Protein AF-A0A2V9JH99-F1 (afdb_monomer_lite)

Sequence (297 aa):
KSFIGMLRSLVSMNGIEEFFASCCSYRATLAVFGTAGLAAAGLIAVWLRREASGRGLLGFARRNSFFMVSALTMLAWSVFVFAWEPLGYYWALNHVAVAACLAVLVRERRPGATRFARASATALILVLAGANLLYRHHHDGLDSINDPEPLLDVIHRDLGQNDLFIVLGRDWYNGMDFDLLLECLDTAGESPARAILDDYVLDPEGLASWRQDLGEDVRAALVRGGRVFVASHLFSAASYDDLDQSADPFCEYARDQYAALDGPALRRDVEEIFSTYRLVPSSFRLGREGFLELRAP

Foldseek 3Di:
DLLLLLVVLQDPCVVVLVVCVVPHFLVRVCVVSVVVVVVVVVVVVVVQVVVCVPPHPVNVLVVDVQLVVLVVQLVVQVVVCVVAFSNHNSSNSNLLSVLSNVLVVCCPPPVVPDVVSNCVSVVVSCCRVVSSVVVVVVVCVLLVLQPLVVLVVLCVVPFDPLAAEEDQAQDQDPSHRNVVNQVVQVVVPDHSYDHLVPRACLPPVHVVPSLVVVLVSCVSSVVVVYWYKYWPCLQPLVCQPQVQCPRSSNDRGGNVSCVPDNSVVVSVSSCVSLVQWDWAFDPRDRSRIGITITDHD

Radius of gyration: 25.39 Å; chains: 1; bounding box: 56×32×76 Å

pLDDT: mean 83.92, std 9.77, range [55.5, 97.38]

Secondary structure (DSSP, 8-state):
-HHHHHHHTTS--HHHHHHHHHH--HHHHHHHHHHHHHHHHHHHHHHHHHHHTTS-HHHHHHH-HHHHHHHHHHHHHHHHHHHS-SSSTTHHHHHHHHHHHHHHHHHHH-TTS-HHHHHHHHHHHHHHHHHHHHHHHHHHHHHGGGSHHHHHHHHHHH--TT-EEEES-SSEETTEEHHHHHHHHHHTS---EEEHIIIIIS-TTTTTTHHHHHHHHHHHHHHTT--EEEEGGGG-GGGTTTTT-TT-SS-SS--GGGTT--HHHHHHHHHHHHHTSEEEEEEEEETTEEEEEEE--

Structure (mmCIF, N/CA/C/O backbone):
data_AF-A0A2V9JH99-F1
#
_entry.id   AF-A0A2V9JH99-F1
#
loop_
_atom_site.group_PDB
_atom_site.id
_atom_site.type_symbol
_atom_site.label_atom_id
_atom_site.label_alt_id
_atom_site.label_comp_id
_atom_site.label_asym_id
_atom_site.label_entity_id
_atom_site.label_seq_id
_atom_site.pdbx_PDB_ins_code
_atom_site.Cartn_x
_atom_site.Cartn_y
_atom_site.Cartn_z
_atom_site.occupancy
_atom_site.B_iso_or_equiv
_atom_site.auth_seq_id
_atom_site.auth_comp_id
_atom_site.auth_asym_id
_atom_site.auth_atom_id
_atom_site.pdbx_PDB_model_num
ATOM 1 N N . LYS A 1 1 ? 1.375 -1.469 15.938 1.00 85.81 1 LYS A N 1
ATOM 2 C CA . LYS A 1 1 ? 0.568 -1.702 14.720 1.00 85.81 1 LYS A CA 1
ATOM 3 C C . LYS A 1 1 ? -0.942 -1.643 15.000 1.00 85.81 1 LYS A C 1
ATOM 5 O O . LYS A 1 1 ? -1.551 -0.685 14.566 1.00 85.81 1 LYS A O 1
ATOM 10 N N . SER A 1 2 ? -1.544 -2.494 15.840 1.00 88.62 2 SER A N 1
ATOM 11 C CA . SER A 1 2 ? -3.013 -2.495 16.077 1.00 88.62 2 SER A CA 1
ATOM 12 C C . SER A 1 2 ? -3.662 -1.156 16.453 1.00 88.62 2 SER A C 1
ATOM 14 O O . SER A 1 2 ? -4.735 -0.824 15.965 1.00 88.62 2 SER A O 1
ATOM 16 N N . PHE A 1 3 ? -3.009 -0.355 17.300 1.00 88.81 3 PHE A N 1
ATOM 17 C CA . PHE A 1 3 ? -3.522 0.974 17.649 1.00 88.81 3 PHE A CA 1
ATOM 18 C C . PHE A 1 3 ? -3.526 1.945 16.454 1.00 88.81 3 PHE A C 1
ATOM 20 O O . PHE A 1 3 ? -4.434 2.758 16.339 1.00 88.81 3 PHE A O 1
ATOM 27 N N . ILE A 1 4 ? -2.556 1.822 15.541 1.00 89.50 4 ILE A N 1
ATOM 28 C CA . ILE A 1 4 ? -2.503 2.601 14.296 1.00 89.50 4 ILE A CA 1
ATOM 29 C C . ILE A 1 4 ? -3.689 2.215 13.404 1.00 89.50 4 ILE A C 1
ATOM 31 O O . ILE A 1 4 ? -4.439 3.097 13.008 1.00 89.50 4 ILE A O 1
ATOM 35 N N . GLY A 1 5 ? -3.935 0.917 13.180 1.00 87.25 5 GLY A N 1
ATOM 36 C CA . GLY A 1 5 ? -5.094 0.454 12.399 1.00 87.25 5 GLY A CA 1
ATOM 37 C C . GLY A 1 5 ? -6.432 0.897 13.001 1.00 87.25 5 GLY A C 1
ATOM 38 O O . GLY A 1 5 ? -7.340 1.347 12.300 1.00 87.25 5 GLY A O 1
ATOM 39 N N . MET A 1 6 ? -6.539 0.874 14.333 1.00 85.94 6 MET A N 1
ATOM 40 C CA . MET A 1 6 ? -7.711 1.397 15.032 1.00 85.94 6 MET A CA 1
ATOM 41 C C . MET A 1 6 ? -7.930 2.893 14.755 1.00 85.94 6 MET A C 1
ATOM 43 O O . MET A 1 6 ? -9.071 3.294 14.528 1.00 85.94 6 MET A O 1
ATOM 47 N N . LEU A 1 7 ? -6.869 3.706 14.733 1.00 85.12 7 LEU A N 1
ATOM 48 C CA . LEU A 1 7 ? -6.953 5.130 14.396 1.00 85.12 7 LEU A CA 1
ATOM 49 C C . LEU A 1 7 ? -7.262 5.368 12.913 1.00 85.12 7 LEU A C 1
ATOM 51 O O . LEU A 1 7 ? -8.154 6.161 12.624 1.00 85.12 7 LEU A O 1
ATOM 55 N N . ARG A 1 8 ? -6.613 4.635 11.998 1.00 81.31 8 ARG A N 1
ATOM 56 C CA . ARG A 1 8 ? -6.884 4.674 10.547 1.00 81.31 8 ARG A CA 1
ATOM 57 C C . ARG A 1 8 ? -8.359 4.462 10.224 1.00 81.31 8 ARG A C 1
ATOM 59 O O . ARG A 1 8 ? -8.925 5.137 9.378 1.00 81.31 8 ARG A O 1
ATOM 66 N N . SER A 1 9 ? -9.011 3.552 10.945 1.00 78.12 9 SER A N 1
ATOM 67 C CA . SER A 1 9 ? -10.445 3.290 10.762 1.00 78.12 9 SER A CA 1
ATOM 68 C C . SER A 1 9 ? -11.385 4.374 11.325 1.00 78.12 9 SER A C 1
ATOM 70 O O . SER A 1 9 ? -12.597 4.266 11.142 1.00 78.12 9 SER A O 1
ATOM 72 N N . LEU A 1 10 ? -10.865 5.386 12.031 1.00 74.94 10 LEU A N 1
ATOM 73 C CA . LEU A 1 10 ? -11.643 6.490 12.615 1.00 74.94 10 LEU A CA 1
ATOM 74 C C . LEU A 1 10 ? -11.379 7.836 11.947 1.00 74.94 10 LEU A C 1
ATOM 76 O O . LEU A 1 10 ? -12.291 8.657 11.855 1.00 74.94 10 LEU A O 1
ATOM 80 N N . VAL A 1 11 ? -10.132 8.096 11.566 1.00 76.12 11 VAL A N 1
ATOM 81 C CA . VAL A 1 11 ? -9.679 9.394 11.069 1.00 76.12 11 VAL A CA 1
ATOM 82 C C . VAL A 1 11 ? -8.701 9.208 9.922 1.00 76.12 11 VAL A C 1
ATOM 84 O O . VAL A 1 11 ? -7.967 8.224 9.879 1.00 76.12 11 VAL A O 1
ATOM 87 N N . SER A 1 12 ? -8.654 10.199 9.030 1.00 73.44 12 SER A N 1
ATOM 88 C CA . SER A 1 12 ? -7.611 10.267 8.011 1.00 73.44 12 SER A CA 1
ATOM 89 C C . SER A 1 12 ? -6.243 10.362 8.668 1.00 73.44 12 SER A C 1
ATOM 91 O O . SER A 1 12 ? -5.977 11.313 9.409 1.00 73.44 12 SER A O 1
ATOM 93 N N . MET A 1 13 ? -5.393 9.375 8.402 1.00 76.81 13 MET A N 1
ATOM 94 C CA . MET A 1 13 ? -4.054 9.303 8.977 1.00 76.81 13 MET A CA 1
ATOM 95 C C . MET A 1 13 ? -2.972 9.820 8.025 1.00 76.81 13 MET A C 1
ATOM 97 O O . MET A 1 13 ? -1.881 10.088 8.501 1.00 76.81 13 MET A O 1
ATOM 101 N N . ASN A 1 14 ? -3.262 10.072 6.744 1.00 73.75 14 ASN A N 1
ATOM 102 C CA . ASN A 1 14 ? -2.254 10.373 5.711 1.00 73.75 14 ASN A CA 1
ATOM 103 C C . ASN A 1 14 ? -1.260 11.472 6.128 1.00 73.75 14 ASN A C 1
ATOM 105 O O . ASN A 1 14 ? -0.059 11.241 6.146 1.00 73.75 14 ASN A O 1
ATOM 109 N N . GLY A 1 15 ? -1.746 12.634 6.581 1.00 78.19 15 GLY A N 1
ATOM 110 C CA . GLY A 1 15 ? -0.858 13.721 7.020 1.00 78.19 15 GLY A CA 1
ATOM 111 C C . GLY A 1 15 ? -0.091 13.423 8.317 1.00 78.19 15 GLY A C 1
ATOM 112 O O . GLY A 1 15 ? 0.989 13.964 8.540 1.00 78.19 15 GLY A O 1
ATOM 113 N N . ILE A 1 16 ? -0.628 12.556 9.182 1.00 83.50 16 ILE A N 1
ATOM 114 C CA . ILE A 1 16 ? 0.073 12.087 10.385 1.00 83.50 16 ILE A CA 1
ATOM 115 C C . ILE A 1 16 ? 1.162 11.093 9.974 1.00 83.50 16 ILE A C 1
ATOM 117 O O . ILE A 1 16 ? 2.284 11.187 10.456 1.00 83.50 16 ILE A O 1
ATOM 121 N N . GLU A 1 17 ? 0.856 10.167 9.072 1.00 86.19 17 GLU A N 1
ATOM 122 C CA . GLU A 1 17 ? 1.792 9.159 8.577 1.00 86.19 17 GLU A CA 1
ATOM 123 C C . GLU A 1 17 ? 2.952 9.806 7.826 1.00 86.19 17 GLU A C 1
ATOM 125 O O . GLU A 1 17 ? 4.097 9.543 8.177 1.00 86.19 17 GLU A O 1
ATOM 130 N N . GLU A 1 18 ? 2.682 10.751 6.922 1.00 82.00 18 GLU A N 1
ATOM 131 C CA . GLU A 1 18 ? 3.708 11.556 6.244 1.00 82.00 18 GLU A CA 1
ATOM 132 C C . GLU A 1 18 ? 4.591 12.327 7.242 1.00 82.00 18 GLU A C 1
ATOM 134 O O . GLU A 1 18 ? 5.821 12.358 7.126 1.00 82.00 18 GLU A O 1
ATOM 139 N N . PHE A 1 19 ? 3.989 12.928 8.274 1.00 86.69 19 PHE A N 1
ATOM 140 C CA . PHE A 1 19 ? 4.744 13.620 9.319 1.00 86.69 19 PHE A CA 1
ATOM 141 C C . PHE A 1 19 ? 5.656 12.660 10.100 1.00 86.69 19 PHE A C 1
ATOM 143 O O . PHE A 1 19 ? 6.829 12.957 10.328 1.00 86.69 19 PHE A O 1
ATOM 150 N N . PHE A 1 20 ? 5.151 11.493 10.501 1.00 88.19 20 PHE A N 1
ATOM 151 C CA . PHE A 1 20 ? 5.953 10.512 11.232 1.00 88.19 20 PHE A CA 1
ATOM 152 C C . PHE A 1 20 ? 7.017 9.860 10.344 1.00 88.19 20 PHE A C 1
ATOM 154 O O . PHE A 1 20 ? 8.129 9.665 10.821 1.00 88.19 20 PHE A O 1
ATOM 161 N N . ALA A 1 21 ? 6.721 9.589 9.073 1.00 81.38 21 ALA A N 1
ATOM 162 C CA . ALA A 1 21 ? 7.680 9.065 8.106 1.00 81.38 21 ALA A CA 1
ATOM 163 C C . ALA A 1 21 ? 8.823 10.058 7.839 1.00 81.38 21 ALA A C 1
ATOM 165 O O . ALA A 1 21 ? 9.979 9.660 7.742 1.00 81.38 21 ALA A O 1
ATOM 166 N N . SER A 1 22 ? 8.525 11.361 7.789 1.00 83.06 22 SER A N 1
ATOM 167 C CA . SER A 1 22 ? 9.545 12.395 7.559 1.00 83.06 22 SER A CA 1
ATOM 168 C C . SER A 1 22 ? 10.381 12.744 8.796 1.00 83.06 22 SER A C 1
ATOM 170 O O . SER A 1 22 ? 11.523 13.179 8.657 1.00 83.06 22 SER A O 1
ATOM 172 N N . CYS A 1 23 ? 9.830 12.592 10.006 1.00 86.88 23 CYS A N 1
ATOM 173 C CA . CYS A 1 23 ? 10.455 13.115 11.228 1.00 86.88 23 CYS A CA 1
ATOM 174 C C . CYS A 1 23 ? 10.916 12.043 12.227 1.00 86.88 23 CYS A C 1
ATOM 176 O O . CYS A 1 23 ? 11.702 12.351 13.126 1.00 86.88 23 CYS A O 1
ATOM 178 N N . CYS A 1 24 ? 10.409 10.812 12.138 1.00 87.31 24 CYS A N 1
ATOM 179 C CA . CYS A 1 24 ? 10.619 9.771 13.143 1.00 87.31 24 CYS A CA 1
ATOM 180 C C . CYS A 1 24 ? 11.151 8.478 12.519 1.00 87.31 24 CYS A C 1
ATOM 182 O O . CYS A 1 24 ? 10.761 8.077 11.432 1.00 87.31 24 CYS A O 1
ATOM 184 N N . SER A 1 25 ? 12.008 7.766 13.255 1.00 88.56 25 SER A N 1
ATOM 185 C CA . SER A 1 25 ? 12.387 6.403 12.873 1.00 88.56 25 SER A CA 1
ATOM 186 C C . SER A 1 25 ? 11.250 5.414 13.143 1.00 88.56 25 SER A C 1
ATOM 188 O O . SER A 1 25 ? 10.445 5.625 14.054 1.00 88.56 25 SER A O 1
ATOM 190 N N . TYR A 1 26 ? 11.254 4.276 12.443 1.00 87.12 26 TYR A N 1
ATOM 191 C CA . TYR A 1 26 ? 10.353 3.136 12.670 1.00 87.12 26 TYR A CA 1
ATOM 192 C C . TYR A 1 26 ? 10.093 2.845 14.158 1.00 87.12 26 TYR A C 1
ATOM 194 O O . TYR A 1 26 ? 8.953 2.811 14.631 1.00 87.12 26 TYR A O 1
ATOM 202 N N . ARG A 1 27 ? 11.177 2.690 14.933 1.00 90.31 27 ARG A N 1
ATOM 203 C CA . ARG A 1 27 ? 11.111 2.367 16.366 1.00 90.31 27 ARG A CA 1
ATOM 204 C C . ARG A 1 27 ? 10.480 3.493 17.180 1.00 90.31 27 ARG A C 1
ATOM 206 O O . ARG A 1 27 ? 9.733 3.208 18.114 1.00 90.31 27 ARG A O 1
ATOM 213 N N . ALA A 1 28 ? 10.770 4.750 16.841 1.00 91.88 28 ALA A N 1
ATOM 214 C CA . ALA A 1 28 ? 10.186 5.905 17.515 1.00 91.88 28 ALA A CA 1
ATOM 215 C C . ALA A 1 28 ? 8.679 5.994 17.240 1.00 91.88 28 ALA A C 1
ATOM 217 O O . ALA A 1 28 ? 7.897 6.125 18.181 1.00 91.88 28 ALA A O 1
ATOM 218 N N . THR A 1 29 ? 8.261 5.820 15.984 1.00 91.38 29 THR A N 1
ATOM 219 C CA . THR A 1 29 ? 6.847 5.792 15.589 1.00 91.38 29 THR A CA 1
ATOM 220 C C . THR A 1 29 ? 6.096 4.687 16.329 1.00 91.38 29 THR A C 1
ATOM 222 O O . THR A 1 29 ? 5.087 4.948 16.990 1.00 91.38 29 THR A O 1
ATOM 225 N N . LEU A 1 30 ? 6.624 3.458 16.330 1.00 91.00 30 LEU A N 1
ATOM 226 C CA . LEU A 1 30 ? 6.015 2.356 17.077 1.00 91.00 30 LEU A CA 1
ATOM 227 C C . LEU A 1 30 ? 5.974 2.604 18.587 1.00 91.00 30 LEU A C 1
ATOM 229 O O . LEU A 1 30 ? 4.989 2.229 19.224 1.00 91.00 30 LEU A O 1
ATOM 233 N N . ALA A 1 31 ? 6.991 3.240 19.171 1.00 92.88 31 ALA A N 1
ATOM 234 C CA . ALA A 1 31 ? 6.984 3.589 20.587 1.00 92.88 31 ALA A CA 1
ATOM 235 C C . ALA A 1 31 ? 5.901 4.630 20.909 1.00 92.88 31 ALA A C 1
ATOM 237 O O . ALA A 1 31 ? 5.178 4.467 21.891 1.00 92.88 31 ALA A O 1
ATOM 238 N N . VAL A 1 32 ? 5.728 5.661 20.078 1.00 93.62 32 VAL A N 1
ATOM 239 C CA . VAL A 1 32 ? 4.698 6.694 20.277 1.00 93.62 32 VAL A CA 1
ATOM 240 C C . VAL A 1 32 ? 3.297 6.093 20.189 1.00 93.62 32 VAL A C 1
ATOM 242 O O . VAL A 1 32 ? 2.515 6.199 21.135 1.00 93.62 32 VAL A O 1
ATOM 245 N N . PHE A 1 33 ? 2.982 5.387 19.102 1.00 92.19 33 PHE A N 1
ATOM 246 C CA . PHE A 1 33 ? 1.661 4.772 18.954 1.00 92.19 33 PHE A CA 1
ATOM 247 C C . PHE A 1 33 ? 1.442 3.621 19.945 1.00 92.19 33 PHE A C 1
ATOM 249 O O . PHE A 1 33 ? 0.337 3.437 20.452 1.00 92.19 33 PHE A O 1
ATOM 256 N N . GLY A 1 34 ? 2.488 2.861 20.270 1.00 91.25 34 GLY A N 1
ATOM 257 C CA . GLY A 1 34 ? 2.438 1.793 21.266 1.00 91.25 34 GLY A CA 1
ATOM 258 C C . GLY A 1 34 ? 2.165 2.319 22.675 1.00 91.25 34 GLY A C 1
ATOM 259 O O . GLY A 1 34 ? 1.285 1.802 23.360 1.00 91.25 34 GLY A O 1
ATOM 260 N N . THR A 1 35 ? 2.859 3.377 23.100 1.00 93.12 35 THR A N 1
ATOM 261 C CA . THR A 1 35 ? 2.638 4.006 24.413 1.00 93.12 35 THR A CA 1
ATOM 262 C C . THR A 1 35 ? 1.267 4.668 24.500 1.00 93.12 35 THR A C 1
ATOM 264 O O . THR A 1 35 ? 0.582 4.485 25.507 1.00 93.12 35 THR A O 1
ATOM 267 N N . ALA A 1 36 ? 0.816 5.349 23.442 1.00 90.38 36 ALA A N 1
ATOM 268 C CA . ALA A 1 36 ? -0.539 5.889 23.362 1.00 90.38 36 ALA A CA 1
ATOM 269 C C . ALA A 1 36 ? -1.603 4.782 23.482 1.00 90.38 36 ALA A C 1
ATOM 271 O O . ALA A 1 36 ? -2.537 4.902 24.279 1.00 90.38 36 ALA A O 1
ATOM 272 N N . GLY A 1 37 ? -1.421 3.666 22.768 1.00 89.31 37 GLY A N 1
ATOM 273 C CA . GLY A 1 37 ? -2.308 2.506 22.850 1.00 89.31 37 GLY A CA 1
ATOM 274 C C . GLY A 1 37 ? -2.333 1.864 24.240 1.00 89.31 37 GLY A C 1
ATOM 275 O O . GLY A 1 37 ? -3.406 1.577 24.771 1.00 89.31 37 GLY A O 1
ATOM 276 N N . LEU A 1 38 ? -1.170 1.690 24.876 1.00 92.06 38 LEU A N 1
ATOM 277 C CA . LEU A 1 38 ? -1.071 1.159 26.240 1.00 92.06 38 LEU A CA 1
ATOM 278 C C . LEU A 1 38 ? -1.702 2.096 27.274 1.00 92.06 38 LEU A C 1
ATOM 280 O O . LEU A 1 38 ? -2.393 1.627 28.179 1.00 92.06 38 LEU A O 1
ATOM 284 N N . ALA A 1 39 ? -1.515 3.410 27.136 1.00 91.00 39 ALA A N 1
ATOM 285 C CA . ALA A 1 39 ? -2.151 4.398 27.999 1.00 91.00 39 ALA A CA 1
ATOM 286 C C . ALA A 1 39 ? -3.681 4.345 27.866 1.00 91.00 39 ALA A C 1
ATOM 288 O O . ALA A 1 39 ? -4.383 4.301 28.877 1.00 91.00 39 ALA A O 1
ATOM 289 N N . ALA A 1 40 ? -4.201 4.263 26.637 1.00 84.38 40 ALA A N 1
ATOM 290 C CA . ALA A 1 40 ? -5.630 4.100 26.382 1.00 84.38 40 ALA A CA 1
ATOM 291 C C . ALA A 1 40 ? -6.177 2.800 26.996 1.00 84.38 40 ALA A C 1
ATOM 293 O O . ALA A 1 40 ? -7.171 2.832 27.726 1.00 84.38 40 ALA A O 1
ATOM 294 N N . ALA A 1 41 ? -5.498 1.667 26.787 1.00 85.75 41 ALA A N 1
ATOM 295 C CA . ALA A 1 41 ? -5.874 0.386 27.382 1.00 85.75 41 ALA A CA 1
ATOM 296 C C . ALA A 1 41 ? -5.851 0.434 28.921 1.00 85.75 41 ALA A C 1
ATOM 298 O O . ALA A 1 41 ? -6.775 -0.055 29.573 1.00 85.75 41 ALA A O 1
ATOM 299 N N . GLY A 1 42 ? -4.838 1.077 29.508 1.00 85.75 42 GLY A N 1
ATOM 300 C CA . GLY A 1 42 ? -4.727 1.287 30.950 1.00 85.75 42 GLY A CA 1
ATOM 301 C C . GLY A 1 42 ? -5.878 2.123 31.511 1.00 85.75 42 GLY A C 1
ATOM 302 O O . GLY A 1 42 ? -6.491 1.736 32.507 1.00 85.75 42 GLY A O 1
ATOM 303 N N . LEU A 1 43 ? -6.235 3.226 30.848 1.00 83.69 43 LEU A N 1
ATOM 304 C CA . LEU A 1 43 ? -7.378 4.063 31.225 1.00 83.69 43 LEU A CA 1
ATOM 305 C C . LEU A 1 43 ? -8.699 3.286 31.151 1.00 83.69 43 LEU A C 1
ATOM 307 O O . LEU A 1 43 ? -9.503 3.361 32.084 1.00 83.69 43 LEU A O 1
ATOM 311 N N . ILE A 1 44 ? -8.898 2.491 30.096 1.00 81.44 44 ILE A N 1
ATOM 312 C CA . ILE A 1 44 ? -10.068 1.616 29.947 1.00 81.44 44 ILE A CA 1
ATOM 313 C C . ILE A 1 44 ? -10.100 0.574 31.069 1.00 81.44 44 ILE A C 1
ATOM 315 O O . ILE A 1 44 ? -11.141 0.392 31.694 1.00 81.44 44 ILE A O 1
ATOM 319 N N . ALA A 1 45 ? -8.979 -0.075 31.386 1.00 82.31 45 ALA A N 1
ATOM 320 C CA . ALA A 1 45 ? -8.907 -1.070 32.454 1.00 82.31 45 ALA A CA 1
ATOM 321 C C . ALA A 1 45 ? -9.198 -0.463 33.837 1.00 82.31 45 ALA A C 1
ATOM 323 O O . ALA A 1 45 ? -9.939 -1.049 34.629 1.00 82.31 45 ALA A O 1
ATOM 324 N N . VAL A 1 46 ? -8.669 0.731 34.129 1.00 82.75 46 VAL A N 1
ATOM 325 C CA . VAL A 1 46 ? -8.961 1.470 35.368 1.00 82.75 46 VAL A CA 1
ATOM 326 C C . VAL A 1 46 ? -10.440 1.839 35.443 1.00 82.75 46 VAL A C 1
ATOM 328 O O . VAL A 1 46 ? -11.065 1.657 36.493 1.00 82.75 46 VAL A O 1
ATOM 331 N N . TRP A 1 47 ? -11.012 2.318 34.338 1.00 78.25 47 TRP A N 1
ATOM 332 C CA . TRP A 1 47 ? -12.435 2.618 34.248 1.00 78.25 47 TRP A CA 1
ATOM 333 C C . TRP A 1 47 ? -13.278 1.357 34.474 1.00 78.25 47 TRP A C 1
ATOM 335 O O . TRP A 1 47 ? -14.077 1.324 35.406 1.00 78.25 47 TRP A O 1
ATOM 345 N N . LEU A 1 48 ? -13.021 0.270 33.741 1.00 73.44 48 LEU A N 1
ATOM 346 C CA . LEU A 1 48 ? -13.713 -1.014 33.899 1.00 73.44 48 LEU A CA 1
ATOM 347 C C . LEU A 1 48 ? -13.581 -1.580 35.318 1.00 73.44 48 LEU A C 1
ATOM 349 O O . LEU A 1 48 ? -14.553 -2.113 35.848 1.00 73.44 48 LEU A O 1
ATOM 353 N N . ARG A 1 49 ? -12.420 -1.441 35.970 1.00 75.31 49 ARG A N 1
ATOM 354 C CA . ARG A 1 49 ? -12.203 -1.890 37.355 1.00 75.31 49 ARG A CA 1
ATOM 355 C C . ARG A 1 49 ? -13.031 -1.084 38.354 1.00 75.31 49 ARG A C 1
ATOM 357 O O . ARG A 1 49 ? -13.647 -1.677 39.239 1.00 75.31 49 ARG A O 1
ATOM 364 N N . ARG A 1 50 ? -13.069 0.245 38.209 1.00 72.31 50 ARG A N 1
ATOM 365 C CA . ARG A 1 50 ? -13.952 1.121 39.003 1.00 72.31 50 ARG A CA 1
ATOM 366 C C . ARG A 1 50 ? -15.422 0.788 38.777 1.00 72.31 50 ARG A C 1
ATOM 368 O O . ARG A 1 50 ? -16.218 0.815 39.705 1.00 72.31 50 ARG A O 1
ATOM 375 N N . GLU A 1 51 ? -15.771 0.439 37.551 1.00 65.50 51 GLU A N 1
ATOM 376 C CA . GLU A 1 51 ? -17.128 0.070 37.175 1.00 65.50 51 GLU A CA 1
ATOM 377 C C . GLU A 1 51 ? -17.510 -1.357 37.614 1.00 65.50 51 GLU A C 1
ATOM 379 O O . GLU A 1 51 ? -18.690 -1.653 37.815 1.00 65.50 51 GLU A O 1
ATOM 384 N N . ALA A 1 52 ? -16.543 -2.259 37.790 1.00 62.03 52 ALA A N 1
ATOM 385 C CA . ALA A 1 52 ? -16.765 -3.628 38.250 1.00 62.03 52 ALA A CA 1
ATOM 386 C C . ALA A 1 52 ? -16.968 -3.730 39.772 1.00 62.03 52 ALA A C 1
ATOM 388 O O . ALA A 1 52 ? -17.627 -4.666 40.223 1.00 62.03 52 ALA A O 1
ATOM 389 N N . SER A 1 53 ? -16.459 -2.777 40.561 1.00 61.19 53 SER A N 1
ATOM 390 C CA . SER A 1 53 ? -16.571 -2.795 42.027 1.00 61.19 53 SER A CA 1
ATOM 391 C C . SER A 1 53 ? -17.953 -2.393 42.563 1.00 61.19 53 SER A C 1
ATOM 393 O O . SER A 1 53 ? -18.265 -2.704 43.708 1.00 61.19 53 SER A O 1
ATOM 395 N N . GLY A 1 54 ? -18.801 -1.739 41.757 1.00 57.38 54 GLY A N 1
ATOM 396 C CA . GLY A 1 54 ? -20.132 -1.283 42.187 1.00 57.38 54 GLY A CA 1
ATOM 397 C C . GLY A 1 54 ? -21.241 -2.338 42.067 1.00 57.38 54 GLY A C 1
ATOM 398 O O . GLY A 1 54 ? -22.034 -2.505 42.987 1.00 57.38 54 GLY A O 1
ATOM 399 N N . ARG A 1 55 ? -21.301 -3.050 40.930 1.00 61.34 55 ARG A N 1
ATOM 400 C CA . ARG A 1 55 ? -22.164 -4.211 40.607 1.00 61.34 55 ARG A CA 1
ATOM 401 C C . ARG A 1 55 ? -21.522 -4.886 39.389 1.00 61.34 55 ARG A C 1
ATOM 403 O O . ARG A 1 55 ? -21.539 -4.299 38.309 1.00 61.34 55 ARG A O 1
ATOM 410 N N . GLY A 1 56 ? -20.892 -6.047 39.573 1.00 72.12 56 GLY A N 1
ATOM 411 C CA . GLY A 1 56 ? -19.943 -6.629 38.613 1.00 72.12 56 GLY A CA 1
ATOM 412 C C . GLY A 1 56 ? -20.401 -6.630 37.148 1.00 72.12 56 GLY A C 1
ATOM 413 O O . GLY A 1 56 ? -21.498 -7.086 36.827 1.00 72.12 56 GLY A O 1
ATOM 414 N N . LEU A 1 57 ? -19.517 -6.174 36.255 1.00 75.81 57 LEU A N 1
ATOM 415 C CA . LEU A 1 57 ? -19.698 -6.126 34.795 1.00 75.81 57 LEU A CA 1
ATOM 416 C C . LEU A 1 57 ? -20.112 -7.483 34.202 1.00 75.81 57 LEU A C 1
ATOM 418 O O . LEU A 1 57 ? -20.964 -7.547 33.323 1.00 75.81 57 LEU A O 1
ATOM 422 N N . LEU A 1 58 ? -19.582 -8.577 34.753 1.00 75.56 58 LEU A N 1
ATOM 423 C CA . LEU A 1 58 ? -19.959 -9.942 34.381 1.00 75.56 58 LEU A CA 1
ATOM 424 C C . LEU A 1 58 ? -21.418 -10.265 34.750 1.00 75.56 58 LEU A C 1
ATOM 426 O O . LEU A 1 58 ? -22.139 -10.909 33.993 1.00 75.56 58 LEU A O 1
ATOM 430 N N . GLY A 1 59 ? -21.870 -9.792 35.914 1.00 77.81 59 GLY A N 1
ATOM 431 C CA . GLY A 1 59 ? -23.261 -9.921 36.343 1.00 77.81 59 GLY A CA 1
ATOM 432 C C . GLY A 1 59 ? -24.209 -9.089 35.479 1.00 77.81 59 GLY A C 1
ATOM 433 O O . GLY A 1 59 ? -25.330 -9.520 35.226 1.00 77.81 59 GLY A O 1
ATOM 434 N N . PHE A 1 60 ? -23.750 -7.934 34.990 1.00 79.44 60 PHE A N 1
ATOM 435 C CA . PHE A 1 60 ? -24.484 -7.118 34.024 1.00 79.44 60 PHE A CA 1
ATOM 436 C C . PHE A 1 60 ? -24.578 -7.797 32.653 1.00 79.44 60 PHE A C 1
ATOM 438 O O . PHE A 1 60 ? -25.677 -7.931 32.121 1.00 79.44 60 PHE A O 1
ATOM 445 N N . ALA A 1 61 ? -23.460 -8.306 32.129 1.00 82.12 61 ALA A N 1
ATOM 446 C CA . ALA A 1 61 ? -23.430 -9.036 30.864 1.00 82.12 61 ALA A CA 1
ATOM 447 C C . ALA A 1 61 ? -24.388 -10.236 30.876 1.00 82.12 61 ALA A C 1
ATOM 449 O O . ALA A 1 61 ? -25.190 -10.396 29.963 1.00 82.12 61 ALA A O 1
ATOM 450 N N . ARG A 1 62 ? -24.414 -11.008 31.970 1.00 81.44 62 ARG A N 1
ATOM 451 C CA . ARG A 1 62 ? -25.351 -12.134 32.134 1.00 81.44 62 ARG A CA 1
ATOM 452 C C . ARG A 1 62 ? -26.831 -11.737 32.101 1.00 81.44 62 ARG A C 1
ATOM 454 O O . ARG A 1 62 ? -27.666 -12.585 31.815 1.00 81.44 62 ARG A O 1
ATOM 461 N N . ARG A 1 63 ? -27.169 -10.488 32.433 1.00 83.81 63 ARG A N 1
ATOM 462 C CA . ARG A 1 63 ? -28.556 -9.986 32.461 1.00 83.81 63 ARG A CA 1
ATOM 463 C C . ARG A 1 63 ? -28.950 -9.251 31.184 1.00 83.81 63 ARG A C 1
ATOM 465 O O . ARG A 1 63 ? -30.137 -9.090 30.928 1.00 83.81 63 ARG A O 1
ATOM 472 N N . ASN A 1 64 ? -27.975 -8.785 30.409 1.00 85.56 64 ASN A N 1
ATOM 473 C CA . ASN A 1 64 ? -28.201 -8.012 29.200 1.00 85.56 64 ASN A CA 1
ATOM 474 C C . ASN A 1 64 ? -27.589 -8.737 27.998 1.00 85.56 64 ASN A C 1
AT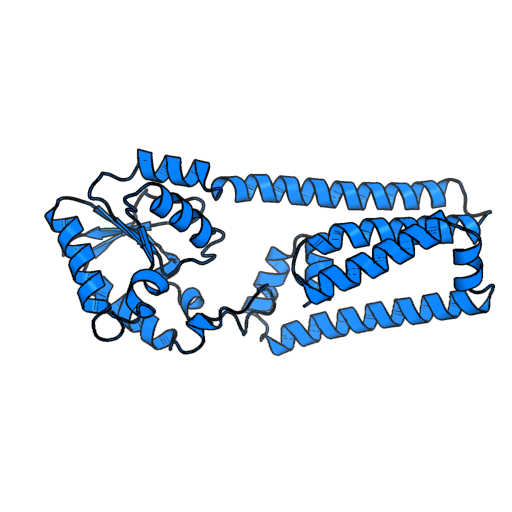OM 476 O O . ASN A 1 64 ? -26.418 -8.548 27.666 1.00 85.56 64 ASN A O 1
ATOM 480 N N . SER A 1 65 ? -28.410 -9.553 27.332 1.00 87.00 65 SER A N 1
ATOM 481 C CA . SER A 1 65 ? -27.991 -10.352 26.177 1.00 87.00 65 SER A CA 1
ATOM 482 C C . SER A 1 65 ? -27.414 -9.496 25.050 1.00 87.00 65 SER A C 1
ATOM 484 O O . SER A 1 65 ? -26.448 -9.906 24.423 1.00 87.00 65 SER A O 1
ATOM 486 N N . PHE A 1 66 ? -27.940 -8.288 24.823 1.00 85.62 66 PHE A N 1
ATOM 487 C CA . PHE A 1 66 ? -27.429 -7.389 23.785 1.00 85.62 66 PHE A CA 1
ATOM 488 C C . PHE A 1 66 ? -26.020 -6.870 24.110 1.00 85.62 66 PHE A C 1
ATOM 490 O O . PHE A 1 66 ? -25.150 -6.868 23.240 1.00 85.62 66 PHE A O 1
ATOM 497 N N . PHE A 1 67 ? -25.761 -6.494 25.369 1.00 87.19 67 PHE A N 1
ATOM 498 C CA . PHE A 1 67 ? -24.412 -6.149 25.825 1.00 87.19 67 PHE A CA 1
ATOM 499 C C . PHE A 1 67 ? -23.461 -7.339 25.693 1.00 87.19 67 PHE A C 1
ATOM 501 O O . PHE A 1 67 ? -22.352 -7.183 25.196 1.00 87.19 67 PHE A O 1
ATOM 508 N N . MET A 1 68 ? -23.894 -8.530 26.118 1.00 88.31 68 MET A N 1
ATOM 509 C CA . MET A 1 68 ? -23.061 -9.730 26.069 1.00 88.31 68 MET A CA 1
ATOM 510 C C . MET A 1 68 ? -22.712 -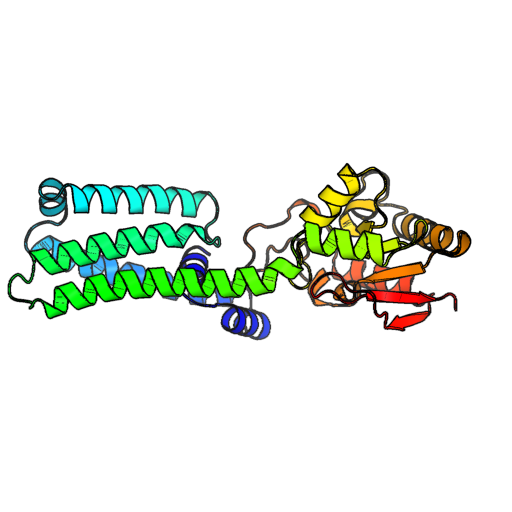10.127 24.636 1.00 88.31 68 MET A C 1
ATOM 512 O O . MET A 1 68 ? -21.546 -10.375 24.356 1.00 88.31 68 MET A O 1
ATOM 516 N N . VAL A 1 69 ? -23.690 -10.123 23.726 1.00 89.00 69 VAL A N 1
ATOM 517 C CA . VAL A 1 69 ? -23.455 -10.373 22.298 1.00 89.00 69 VAL A CA 1
ATOM 518 C C . VAL A 1 69 ? -22.505 -9.323 21.730 1.00 89.00 69 VAL A C 1
ATOM 520 O O . VAL A 1 69 ? -21.503 -9.697 21.141 1.00 89.00 69 VAL A O 1
ATOM 523 N N . SER A 1 70 ? -22.734 -8.031 21.986 1.00 89.00 70 SER A N 1
ATOM 524 C CA . SER A 1 70 ? -21.854 -6.960 21.486 1.00 89.00 70 SER A CA 1
ATOM 525 C C . SER A 1 70 ? -20.416 -7.098 21.998 1.00 89.00 70 SER A C 1
ATOM 527 O O . SER A 1 70 ? -19.472 -6.945 21.229 1.00 89.00 70 SER A O 1
ATOM 529 N N . ALA A 1 71 ? -20.235 -7.431 23.278 1.00 88.88 71 ALA A N 1
ATOM 530 C CA . ALA A 1 71 ? -18.919 -7.631 23.878 1.00 88.88 71 ALA A CA 1
ATOM 531 C C . ALA A 1 71 ? -18.210 -8.883 23.333 1.00 88.88 71 ALA A C 1
ATOM 533 O O . ALA A 1 71 ? -17.003 -8.847 23.105 1.00 88.88 71 ALA A O 1
ATOM 534 N N . LEU A 1 72 ? -18.945 -9.976 23.104 1.00 90.62 72 LEU A N 1
ATOM 535 C CA . LEU A 1 72 ? -18.403 -11.192 22.494 1.00 90.62 72 LEU A CA 1
ATOM 536 C C . LEU A 1 72 ? -18.047 -10.972 21.023 1.00 90.62 72 LEU A C 1
ATOM 538 O O . LEU A 1 72 ? -16.976 -11.397 20.608 1.00 90.62 72 LEU A O 1
ATOM 542 N N . THR A 1 73 ? -18.885 -10.262 20.264 1.00 89.38 73 THR A N 1
ATOM 543 C CA . THR A 1 73 ? -18.586 -9.862 18.883 1.00 89.38 73 THR A CA 1
ATOM 544 C C . THR A 1 73 ? -17.340 -8.989 18.837 1.00 89.38 73 THR A C 1
ATOM 546 O O . THR A 1 73 ? -16.438 -9.274 18.060 1.00 89.38 73 THR A O 1
ATOM 549 N N . MET A 1 74 ? -17.241 -7.981 19.711 1.00 90.81 74 MET A N 1
ATOM 550 C CA . MET A 1 74 ? -16.049 -7.138 19.832 1.00 90.81 74 MET A CA 1
ATOM 551 C C . MET A 1 74 ? -14.799 -7.969 20.139 1.00 90.81 74 MET A C 1
ATOM 553 O O . MET A 1 74 ? -13.748 -7.740 19.552 1.00 90.81 74 MET A O 1
ATOM 557 N N . LEU A 1 75 ? -14.888 -8.943 21.049 1.00 91.06 75 LEU A N 1
ATOM 558 C CA . LEU A 1 75 ? -13.750 -9.786 21.415 1.00 91.06 75 LEU A CA 1
ATOM 559 C C . LEU A 1 75 ? -13.345 -10.727 20.276 1.00 91.06 75 LEU A C 1
ATOM 561 O O . LEU A 1 75 ? -12.169 -10.773 19.926 1.00 91.06 75 LEU A O 1
ATOM 565 N N . ALA A 1 76 ? -14.304 -11.433 19.677 1.00 91.12 76 ALA A N 1
ATOM 566 C CA . ALA A 1 76 ? -14.061 -12.332 18.553 1.00 91.12 76 ALA A CA 1
ATOM 567 C C . ALA A 1 76 ? -13.466 -11.577 17.359 1.00 91.12 76 ALA A C 1
ATOM 569 O O . ALA A 1 76 ? -12.464 -12.006 16.790 1.00 91.12 76 ALA A O 1
ATOM 570 N N . TRP A 1 77 ? -14.033 -10.413 17.035 1.00 92.56 77 TRP A N 1
ATOM 571 C CA . TRP A 1 77 ? -13.545 -9.580 15.947 1.00 92.56 77 TRP A CA 1
ATOM 572 C C . TRP A 1 77 ? -12.171 -8.984 16.255 1.00 92.56 77 TRP A C 1
ATOM 574 O O . TRP A 1 77 ? -11.292 -9.011 15.408 1.00 92.56 77 TRP A O 1
ATOM 584 N N . SER A 1 78 ? -11.923 -8.528 17.486 1.00 91.00 78 SER A N 1
ATOM 585 C CA . SER A 1 78 ? -10.582 -8.086 17.891 1.00 91.00 78 SER A CA 1
ATOM 586 C C . SER A 1 78 ? -9.540 -9.188 17.713 1.00 91.00 78 SER A C 1
ATOM 588 O O . SER A 1 78 ? -8.481 -8.908 17.167 1.00 91.00 78 SER A O 1
ATOM 590 N N . VAL A 1 79 ? -9.825 -10.428 18.132 1.00 91.38 79 VAL A N 1
ATOM 591 C CA . VAL A 1 79 ? -8.904 -11.565 17.942 1.00 91.38 79 VAL A CA 1
ATOM 592 C C . VAL A 1 79 ? -8.615 -11.793 16.460 1.00 91.38 79 VAL A C 1
ATOM 594 O O . VAL A 1 79 ? -7.451 -11.945 16.100 1.00 91.38 79 VAL A O 1
ATOM 597 N N . PHE A 1 80 ? -9.644 -11.753 15.610 1.00 89.25 80 PHE A N 1
ATOM 598 C CA . PHE A 1 80 ? -9.480 -11.839 14.159 1.00 89.25 80 PHE A CA 1
ATOM 599 C C . PHE A 1 80 ? -8.561 -10.730 13.625 1.00 89.25 80 PHE A C 1
ATOM 601 O O . PHE A 1 80 ? -7.561 -11.026 12.984 1.00 89.25 80 PHE A O 1
ATOM 608 N N . VAL A 1 81 ? -8.831 -9.465 13.959 1.00 89.81 81 VAL A N 1
ATOM 609 C CA . VAL A 1 81 ? -8.042 -8.325 13.462 1.00 89.81 81 VAL A CA 1
ATOM 610 C C . VAL A 1 81 ? -6.608 -8.329 14.003 1.00 89.81 81 VAL A C 1
ATOM 612 O O . VAL A 1 81 ? -5.682 -7.968 13.290 1.00 89.81 81 VAL A O 1
ATOM 615 N N . PHE A 1 82 ? -6.385 -8.761 15.248 1.00 88.88 82 PHE A N 1
ATOM 616 C CA . PHE A 1 82 ? -5.031 -8.919 15.789 1.00 88.88 82 PHE A CA 1
ATOM 617 C C . PHE A 1 82 ? -4.228 -10.008 15.072 1.00 88.88 82 PHE A C 1
ATOM 619 O O . PHE A 1 82 ? -3.017 -9.854 14.943 1.00 88.88 82 PHE A O 1
ATOM 626 N N . ALA A 1 83 ? -4.883 -11.100 14.674 1.00 87.12 83 ALA A N 1
ATOM 627 C CA . ALA A 1 83 ? -4.232 -12.249 14.053 1.00 87.12 83 ALA A CA 1
ATOM 628 C C . ALA A 1 83 ? -4.039 -12.092 12.539 1.00 87.12 83 ALA A C 1
ATOM 630 O O . ALA A 1 83 ? -3.092 -12.657 12.004 1.00 87.12 83 ALA A O 1
ATOM 631 N N . TRP A 1 84 ? -4.940 -11.368 11.873 1.00 83.75 84 TRP A N 1
ATOM 632 C CA . TRP A 1 84 ? -4.966 -11.221 10.421 1.00 83.75 84 TRP A CA 1
ATOM 633 C C . TRP A 1 84 ? -4.351 -9.885 9.981 1.00 83.75 84 TRP A C 1
ATOM 635 O O . TRP A 1 84 ? -3.187 -9.844 9.606 1.00 83.75 84 TRP A O 1
ATOM 645 N N . GLU A 1 85 ? -5.082 -8.775 10.126 1.00 83.19 85 GLU A N 1
ATOM 646 C CA . GLU A 1 85 ? -4.668 -7.450 9.633 1.00 83.19 85 GLU A CA 1
ATOM 647 C C . GLU A 1 85 ? -4.762 -6.376 10.724 1.00 83.19 85 GLU A C 1
ATOM 649 O O . GLU A 1 85 ? -5.745 -5.633 10.808 1.00 83.19 85 GLU A O 1
ATOM 654 N N . PRO A 1 86 ? -3.734 -6.232 11.580 1.00 84.75 86 PRO A N 1
ATOM 655 C CA . PRO A 1 86 ? -3.775 -5.280 12.684 1.00 84.75 86 PRO A CA 1
ATOM 656 C C . PRO A 1 86 ? -3.748 -3.819 12.219 1.00 84.75 86 PRO A C 1
ATOM 658 O O . PRO A 1 86 ? -4.119 -2.938 12.995 1.00 84.75 86 PRO A O 1
ATOM 661 N N . LEU A 1 87 ? -3.296 -3.541 10.996 1.00 84.94 87 LEU A N 1
ATOM 662 C CA . LEU A 1 87 ? -3.264 -2.199 10.406 1.00 84.94 87 LEU A CA 1
ATOM 663 C C . LEU A 1 87 ? -4.452 -1.905 9.485 1.00 84.94 87 LEU A C 1
ATOM 665 O O . LEU A 1 87 ? -4.722 -0.728 9.241 1.00 84.94 87 LEU A O 1
ATOM 669 N N . GLY A 1 88 ? -5.169 -2.946 9.060 1.00 77.00 88 GLY A N 1
ATOM 670 C CA . GLY A 1 88 ? -6.248 -2.847 8.094 1.00 77.00 88 GLY A CA 1
ATOM 671 C C . GLY A 1 88 ? -7.513 -2.194 8.647 1.00 77.00 88 GLY A C 1
ATOM 672 O O . GLY A 1 88 ? -7.704 -1.956 9.847 1.00 77.00 88 GLY A O 1
ATOM 673 N N . TYR A 1 89 ? -8.446 -1.933 7.740 1.00 73.56 89 TYR A N 1
ATOM 674 C CA . TYR A 1 89 ? -9.683 -1.200 8.012 1.00 73.56 89 TYR A CA 1
ATOM 675 C C . TYR A 1 89 ? -10.720 -1.987 8.833 1.00 73.56 89 TYR A C 1
ATOM 677 O O . TYR A 1 89 ? -11.779 -1.443 9.184 1.00 73.56 89 TYR A O 1
ATOM 685 N N . TYR A 1 90 ? -10.453 -3.257 9.151 1.00 80.69 90 TYR A N 1
ATOM 686 C CA . TYR A 1 90 ? -11.375 -4.139 9.867 1.00 80.69 90 TYR A CA 1
ATOM 687 C C . TYR A 1 90 ? -11.716 -3.652 11.281 1.00 80.69 90 TYR A C 1
ATOM 689 O O . TYR A 1 90 ? -12.765 -4.016 11.815 1.00 80.69 90 TYR A O 1
ATOM 697 N N . TRP A 1 91 ? -10.920 -2.765 11.884 1.00 85.50 91 TRP A N 1
ATOM 698 C CA . TRP A 1 91 ? -11.237 -2.150 13.181 1.00 85.50 91 TRP A CA 1
ATOM 699 C C . TRP A 1 91 ? -12.581 -1.398 13.213 1.00 85.50 91 TRP A C 1
ATOM 701 O O . TRP A 1 91 ? -13.160 -1.244 14.290 1.00 85.50 91 TRP A O 1
ATOM 711 N N . ALA A 1 92 ? -13.138 -1.012 12.060 1.00 80.75 92 ALA A N 1
ATOM 712 C CA . ALA A 1 92 ? -14.436 -0.339 11.968 1.00 80.75 92 ALA A CA 1
ATOM 713 C C . ALA A 1 92 ? -15.591 -1.097 12.648 1.00 80.75 92 ALA A C 1
ATOM 715 O O . ALA A 1 92 ? -16.427 -0.490 13.321 1.00 80.75 92 ALA A O 1
ATOM 716 N N . LEU A 1 93 ? -15.624 -2.427 12.531 1.00 79.75 93 LEU A N 1
ATOM 717 C CA . LEU A 1 93 ? -16.655 -3.255 13.169 1.00 79.75 93 LEU A CA 1
ATOM 718 C C . LEU A 1 93 ? -16.536 -3.242 14.701 1.00 79.75 93 LEU A C 1
ATOM 720 O O . LEU A 1 93 ? -17.550 -3.236 15.405 1.00 79.75 93 LEU A O 1
ATOM 724 N N . ASN A 1 94 ? -15.310 -3.143 15.226 1.00 85.69 94 ASN A N 1
ATOM 725 C CA . ASN A 1 94 ? -15.084 -2.994 16.661 1.00 85.69 94 ASN A CA 1
ATOM 726 C C . ASN A 1 94 ? -15.621 -1.660 17.183 1.00 85.69 94 ASN A C 1
ATOM 728 O O . ASN A 1 94 ? -16.209 -1.642 18.262 1.00 85.69 94 ASN A O 1
ATOM 732 N N . HIS A 1 95 ? -15.508 -0.566 16.425 1.00 81.12 95 HIS A N 1
ATOM 733 C CA . HIS A 1 95 ? -16.036 0.739 16.850 1.00 81.12 95 HIS A CA 1
ATOM 734 C C . HIS A 1 95 ? -17.542 0.712 17.083 1.00 81.12 95 HIS A C 1
ATOM 736 O O . HIS A 1 95 ? -18.025 1.238 18.088 1.00 81.12 95 HIS A O 1
ATOM 742 N N . VAL A 1 96 ? -18.286 0.029 16.210 1.00 80.88 96 VAL A N 1
ATOM 743 C CA . VAL A 1 96 ? -19.737 -0.149 16.364 1.00 80.88 96 VAL A CA 1
ATOM 744 C C . VAL A 1 96 ? -20.055 -0.958 17.624 1.00 80.88 96 VAL A C 1
ATOM 746 O O . VAL A 1 96 ? -20.900 -0.551 18.425 1.00 80.88 96 VAL A O 1
ATOM 749 N N . ALA A 1 97 ? -19.354 -2.073 17.844 1.00 84.62 97 ALA A N 1
ATOM 750 C CA . ALA A 1 97 ? -19.571 -2.934 19.006 1.00 84.62 97 ALA A CA 1
ATOM 751 C C . ALA A 1 97 ? -19.194 -2.247 20.335 1.00 84.62 97 ALA A C 1
ATOM 753 O O . ALA A 1 97 ? -19.934 -2.351 21.320 1.00 84.62 97 ALA A O 1
ATOM 754 N N . VAL A 1 98 ? -18.094 -1.485 20.357 1.00 84.12 98 VAL A N 1
ATOM 755 C CA . VAL A 1 98 ? -17.675 -0.649 21.495 1.00 84.12 98 VAL A CA 1
ATOM 756 C C . VAL A 1 98 ? -18.745 0.392 21.801 1.00 84.12 98 VAL A C 1
ATOM 758 O O . VAL A 1 98 ? -19.176 0.526 22.948 1.00 84.12 98 VAL A O 1
ATOM 761 N N . ALA A 1 99 ? -19.222 1.109 20.786 1.00 80.06 99 ALA A N 1
ATOM 762 C CA . ALA A 1 99 ? -20.203 2.161 20.977 1.00 80.06 99 ALA A CA 1
ATOM 763 C C . ALA A 1 99 ? -21.570 1.606 21.431 1.00 80.06 99 ALA A C 1
ATOM 765 O O . ALA A 1 99 ? -22.209 2.193 22.308 1.00 80.06 99 ALA A O 1
ATOM 766 N N . ALA A 1 100 ? -21.974 0.427 20.943 1.00 81.81 100 ALA A N 1
ATOM 767 C CA . ALA A 1 100 ? -23.146 -0.297 21.438 1.00 81.81 100 ALA A CA 1
ATOM 768 C C . ALA A 1 100 ? -23.001 -0.683 22.923 1.00 81.81 100 ALA A C 1
ATOM 770 O O . ALA A 1 100 ? -23.908 -0.430 23.724 1.00 81.81 100 ALA A O 1
ATOM 771 N N . CYS A 1 101 ? -21.842 -1.223 23.319 1.00 84.06 101 CYS A N 1
ATOM 772 C CA . CYS A 1 101 ? -21.535 -1.534 24.717 1.00 84.06 101 CYS A CA 1
ATOM 773 C C . CYS A 1 101 ? -21.611 -0.283 25.609 1.00 84.06 101 CYS A C 1
ATOM 775 O O . CYS A 1 101 ? -22.244 -0.311 26.669 1.00 84.06 101 CYS A O 1
ATOM 777 N N . LEU A 1 102 ? -21.009 0.827 25.173 1.00 78.81 102 LEU A N 1
ATOM 778 C CA . LEU A 1 102 ? -21.024 2.100 25.897 1.00 78.81 102 LEU A CA 1
ATOM 779 C C . LEU A 1 102 ? -22.444 2.661 26.041 1.00 78.81 102 LEU A C 1
ATOM 781 O O . LEU A 1 102 ? -22.831 3.060 27.140 1.00 78.81 102 LEU A O 1
ATOM 785 N N . ALA A 1 103 ? -23.249 2.640 24.976 1.00 76.69 103 ALA A N 1
ATOM 786 C CA . ALA A 1 103 ? -24.629 3.127 25.006 1.00 76.69 103 ALA A CA 1
ATOM 787 C C . ALA A 1 103 ? -25.486 2.366 26.031 1.00 76.69 103 ALA A C 1
ATOM 789 O O . ALA A 1 103 ? -26.266 2.963 26.781 1.00 76.69 103 ALA A O 1
ATOM 790 N N . VAL A 1 104 ? -25.307 1.047 26.107 1.00 79.50 104 VAL A N 1
ATOM 791 C CA . VAL A 1 104 ? -26.019 0.178 27.050 1.00 79.50 104 VAL A CA 1
ATOM 792 C C . VAL A 1 104 ? -25.569 0.423 28.493 1.00 79.50 104 VAL A C 1
ATOM 794 O O . VAL A 1 104 ? -26.413 0.517 29.388 1.00 79.50 104 VAL A O 1
ATOM 797 N N . LEU A 1 105 ? -24.265 0.605 28.726 1.00 77.75 105 LEU A N 1
ATOM 798 C CA . LEU A 1 105 ? -23.725 0.936 30.050 1.00 77.75 105 LEU A CA 1
ATOM 799 C C . LEU A 1 105 ? -24.209 2.305 30.548 1.00 77.75 105 LEU A C 1
ATOM 801 O O . LEU A 1 105 ? -24.608 2.433 31.709 1.00 77.75 105 LEU A O 1
ATOM 805 N N . VAL A 1 106 ? -24.231 3.315 29.673 1.00 73.19 106 VAL A N 1
ATOM 806 C CA . VAL A 1 106 ? -24.751 4.654 29.992 1.00 73.19 106 VAL A CA 1
ATOM 807 C C . VAL A 1 106 ? -26.240 4.592 30.340 1.00 73.19 106 VAL A C 1
ATOM 809 O O . VAL A 1 106 ? -26.654 5.185 31.339 1.00 73.19 106 VAL A O 1
ATOM 812 N N . ARG A 1 107 ? -27.035 3.844 29.560 1.00 71.06 107 ARG A N 1
ATOM 813 C CA . ARG A 1 107 ? -28.479 3.673 29.781 1.00 71.06 107 ARG A CA 1
ATOM 814 C C . ARG A 1 107 ? -28.792 3.091 31.159 1.00 71.06 107 ARG A C 1
ATOM 816 O O . ARG A 1 107 ? -29.696 3.589 31.824 1.00 71.06 107 ARG A O 1
ATOM 823 N N . GLU A 1 108 ? -28.079 2.047 31.572 1.00 72.88 108 GLU A N 1
ATOM 824 C CA . GLU A 1 108 ? -28.404 1.332 32.810 1.00 72.88 108 GLU A CA 1
ATOM 825 C C . GLU A 1 108 ? -27.959 2.095 34.065 1.00 72.88 108 GLU A C 1
ATOM 827 O O . GLU A 1 108 ? -28.658 2.115 35.078 1.00 72.88 108 GLU A O 1
ATOM 832 N N . ARG A 1 109 ? -26.779 2.726 34.023 1.00 69.19 109 ARG A N 1
ATOM 833 C CA . ARG A 1 109 ? -26.159 3.308 35.224 1.00 69.19 109 ARG A CA 1
ATOM 834 C C . ARG A 1 109 ? -26.586 4.726 35.534 1.00 69.19 109 ARG A C 1
ATOM 836 O O . ARG A 1 109 ? -26.440 5.169 36.671 1.00 69.19 109 ARG A O 1
ATOM 843 N N . ARG A 1 110 ? -27.124 5.444 34.553 1.00 65.50 110 ARG A N 1
ATOM 844 C CA . ARG A 1 110 ? -27.687 6.776 34.766 1.00 65.50 110 ARG A CA 1
ATOM 845 C C . ARG A 1 110 ? -29.125 6.816 34.254 1.00 65.50 110 ARG A C 1
ATOM 847 O O . ARG A 1 110 ? -29.393 7.497 33.270 1.00 65.50 110 ARG A O 1
ATOM 854 N N . PRO A 1 111 ? -30.077 6.152 34.935 1.00 58.34 111 PRO A N 1
ATOM 855 C CA . PRO A 1 111 ? -31.487 6.192 34.541 1.00 58.34 111 PRO A CA 1
ATOM 856 C C . PRO A 1 111 ? -32.059 7.623 34.550 1.00 58.34 111 PRO A C 1
ATOM 858 O O . PRO A 1 111 ? -32.973 7.923 33.784 1.00 58.34 111 PRO A O 1
ATOM 861 N N . GLY A 1 112 ? -31.477 8.516 35.368 1.00 57.78 112 GLY A N 1
ATOM 862 C CA . GLY A 1 112 ? -31.760 9.956 35.392 1.00 57.78 112 GLY A CA 1
ATOM 863 C C . GLY A 1 112 ? -30.931 10.809 34.421 1.00 57.78 112 GLY A C 1
ATOM 864 O O . GLY A 1 112 ? -31.250 11.983 34.247 1.00 57.78 112 GLY A O 1
ATOM 865 N N . ALA A 1 113 ? -29.899 10.258 33.760 1.00 55.50 113 ALA A N 1
ATOM 866 C CA . ALA A 1 113 ? -29.288 10.940 32.624 1.00 55.50 113 ALA A CA 1
ATOM 867 C C . ALA A 1 113 ? -30.334 10.979 31.509 1.00 55.50 113 ALA A C 1
ATOM 869 O O . ALA A 1 113 ? -30.826 9.961 31.015 1.00 55.50 113 ALA A O 1
ATOM 870 N N . THR A 1 114 ? -30.740 12.204 31.220 1.00 62.09 114 THR A N 1
ATOM 871 C CA . THR A 1 114 ? -31.882 12.607 30.410 1.00 62.09 114 THR A CA 1
ATOM 872 C C . THR A 1 114 ? -31.893 11.950 29.026 1.00 62.09 114 THR A C 1
ATOM 874 O O . THR A 1 114 ? -30.900 11.389 28.562 1.00 62.09 114 THR A O 1
ATOM 877 N N . ARG A 1 115 ? -33.023 12.071 28.307 1.00 63.69 115 ARG A N 1
ATOM 878 C CA . ARG A 1 115 ? -33.118 11.757 26.862 1.00 63.69 115 ARG A CA 1
ATOM 879 C C . ARG A 1 115 ? -31.903 12.267 26.074 1.00 63.69 115 ARG A C 1
ATOM 881 O O . ARG A 1 115 ? -31.505 11.611 25.123 1.00 63.69 115 ARG A O 1
ATOM 888 N N . PHE A 1 116 ? -31.297 13.370 26.522 1.00 63.25 116 PHE A N 1
ATOM 889 C CA . PHE A 1 116 ? -30.057 13.929 26.001 1.00 63.25 116 PHE A CA 1
ATOM 890 C C . PHE A 1 116 ? -28.895 12.930 25.998 1.00 63.25 116 PHE A C 1
ATOM 892 O O . PHE A 1 116 ? -28.343 12.701 24.942 1.00 63.25 116 PHE A O 1
ATOM 899 N N . ALA A 1 117 ? -28.570 12.248 27.101 1.00 63.41 117 ALA A N 1
ATOM 900 C CA . ALA A 1 117 ? -27.447 11.302 27.120 1.00 63.41 117 ALA A CA 1
ATOM 901 C C . ALA A 1 117 ? -27.660 10.103 26.176 1.00 63.41 117 ALA A C 1
ATOM 903 O O . ALA A 1 117 ? -26.715 9.624 25.552 1.00 63.41 117 ALA A O 1
ATOM 904 N N . ARG A 1 118 ? -28.914 9.646 26.035 1.00 63.47 118 ARG A N 1
ATOM 905 C CA . ARG A 1 118 ? -29.288 8.607 25.061 1.00 63.47 118 ARG A CA 1
ATOM 906 C C . ARG A 1 118 ? -29.160 9.122 23.630 1.00 63.47 118 ARG A C 1
ATOM 908 O O . ARG A 1 118 ? -28.547 8.459 22.805 1.00 63.47 118 ARG A O 1
ATOM 915 N N . ALA A 1 119 ? -29.688 10.316 23.367 1.00 68.69 119 ALA A N 1
ATOM 916 C CA . ALA A 1 119 ? -29.570 10.980 22.078 1.00 68.69 119 ALA A CA 1
ATOM 917 C C . ALA A 1 119 ? -28.102 11.242 21.717 1.00 68.69 119 ALA A C 1
ATOM 919 O O . ALA A 1 119 ? -27.730 11.004 20.581 1.00 68.69 119 ALA A O 1
ATOM 920 N N . SER A 1 120 ? -27.253 11.632 22.670 1.00 68.50 120 SER A N 1
ATOM 921 C CA . SER A 1 120 ? -25.821 11.862 22.463 1.00 68.50 120 SER A CA 1
ATOM 922 C C . SER A 1 120 ? -25.063 10.575 22.158 1.00 68.50 120 SER A C 1
ATOM 924 O O . SER A 1 120 ? -24.214 10.589 21.280 1.00 68.50 120 SER A O 1
ATOM 926 N N . ALA A 1 121 ? -25.363 9.458 22.831 1.00 67.50 121 ALA A N 1
ATOM 927 C CA . ALA A 1 121 ? -24.715 8.176 22.544 1.00 67.50 121 ALA A CA 1
ATOM 928 C C . ALA A 1 121 ? -25.125 7.623 21.168 1.00 67.50 121 ALA A C 1
ATOM 930 O O . ALA A 1 121 ? -24.272 7.195 20.396 1.00 67.50 121 ALA A O 1
ATOM 931 N N . THR A 1 122 ? -26.417 7.679 20.832 1.00 69.00 122 THR A N 1
ATOM 932 C CA . THR A 1 122 ? -26.909 7.292 19.501 1.00 69.00 122 THR A CA 1
ATOM 933 C C . THR A 1 122 ? -26.387 8.231 18.416 1.00 69.00 122 THR A C 1
ATOM 935 O O . THR A 1 122 ? -25.944 7.756 17.376 1.00 69.00 122 THR A O 1
ATOM 938 N N . ALA A 1 123 ? -26.376 9.543 18.662 1.00 74.44 123 ALA A N 1
ATOM 939 C CA . ALA A 1 123 ? -25.790 10.518 17.750 1.00 74.44 123 ALA A CA 1
ATOM 940 C C . ALA A 1 123 ? -24.294 10.267 17.568 1.00 74.44 123 ALA A C 1
ATOM 942 O O . ALA A 1 123 ? -23.831 10.309 16.443 1.00 74.44 123 ALA A O 1
ATOM 943 N N . LEU A 1 124 ? -23.550 9.931 18.624 1.00 72.50 124 LEU A N 1
ATOM 944 C CA . LEU A 1 124 ? -22.133 9.591 18.516 1.00 72.50 124 LEU A CA 1
ATOM 945 C C . LEU A 1 124 ? -21.915 8.330 17.670 1.00 72.50 124 LEU A C 1
ATOM 947 O O . LEU A 1 124 ? -21.053 8.345 16.804 1.00 72.50 124 LEU A O 1
ATOM 951 N N . ILE A 1 125 ? -22.715 7.273 17.863 1.00 70.81 125 ILE A N 1
ATOM 952 C CA . ILE A 1 125 ? -22.666 6.065 17.016 1.00 70.81 125 ILE A CA 1
ATOM 953 C C . ILE A 1 125 ? -22.920 6.425 15.551 1.00 70.81 125 ILE A C 1
ATOM 955 O O . ILE A 1 125 ? -22.162 6.013 14.680 1.00 70.81 125 ILE A O 1
ATOM 959 N N . LEU A 1 126 ? -23.974 7.198 15.281 1.00 75.38 126 LEU A N 1
ATOM 960 C CA . LEU A 1 126 ? -24.352 7.592 13.924 1.00 75.38 126 LEU A CA 1
ATOM 961 C C . LEU A 1 126 ? -23.330 8.538 13.290 1.00 75.38 126 LEU A C 1
ATOM 963 O O . LEU A 1 126 ? -23.058 8.414 12.104 1.00 75.38 126 LEU A O 1
ATOM 967 N N . VAL A 1 127 ? -22.744 9.448 14.068 1.00 77.25 127 VAL A N 1
ATOM 968 C CA . VAL A 1 127 ? -21.682 10.352 13.614 1.00 77.25 127 VAL A CA 1
ATOM 969 C C . VAL A 1 127 ? -20.413 9.567 13.323 1.00 77.25 127 VAL A C 1
ATOM 971 O O . VAL A 1 127 ? -19.820 9.797 12.284 1.00 77.25 127 VAL A O 1
ATOM 974 N N . LEU A 1 128 ? -20.012 8.615 14.170 1.00 69.62 128 LEU A N 1
ATOM 975 C CA . LEU A 1 128 ? -18.833 7.782 13.915 1.00 69.62 128 LEU A CA 1
ATOM 976 C C . LEU A 1 128 ? -19.046 6.859 12.709 1.00 69.62 128 LEU A C 1
ATOM 978 O O . LEU A 1 128 ? -18.175 6.768 11.851 1.00 69.62 128 LEU A O 1
ATOM 982 N N . ALA A 1 129 ? -20.213 6.218 12.601 1.00 69.88 129 ALA A N 1
ATOM 983 C CA . ALA A 1 129 ? -20.554 5.387 11.449 1.00 69.88 129 ALA A CA 1
ATOM 984 C C . ALA A 1 129 ? -20.652 6.217 10.159 1.00 69.88 129 ALA A C 1
ATOM 986 O O . ALA A 1 129 ? -20.116 5.818 9.132 1.00 69.88 129 ALA A O 1
ATOM 987 N N . GLY A 1 130 ? -21.295 7.385 10.222 1.00 73.69 130 GLY A N 1
ATOM 988 C CA . GLY A 1 130 ? -21.458 8.301 9.097 1.00 73.69 130 GLY A CA 1
ATOM 989 C C . GLY A 1 130 ? -20.148 8.958 8.670 1.00 73.69 130 GLY A C 1
ATOM 990 O O . GLY A 1 130 ? -19.878 9.033 7.481 1.00 73.69 130 GLY A O 1
ATOM 991 N N . ALA A 1 131 ? -19.304 9.375 9.615 1.00 70.12 131 ALA A N 1
ATOM 992 C CA . ALA A 1 131 ? -17.972 9.902 9.329 1.00 70.12 131 ALA A CA 1
ATOM 993 C C . ALA A 1 131 ? -17.072 8.825 8.717 1.00 70.12 131 ALA A C 1
ATOM 995 O O . ALA A 1 131 ? -16.397 9.113 7.740 1.00 70.12 131 ALA A O 1
ATOM 996 N N . ASN A 1 132 ? -17.117 7.585 9.219 1.00 71.00 132 ASN A N 1
ATOM 997 C CA . ASN A 1 132 ? -16.396 6.461 8.617 1.00 71.00 132 ASN A CA 1
ATOM 998 C C . ASN A 1 132 ? -16.904 6.160 7.194 1.00 71.00 132 ASN A C 1
ATOM 1000 O O . ASN A 1 132 ? -16.100 5.974 6.291 1.00 71.00 132 ASN A O 1
ATOM 1004 N N . LEU A 1 133 ? -18.223 6.172 6.965 1.00 70.62 133 LEU A N 1
ATOM 1005 C CA . LEU A 1 133 ? -18.805 6.001 5.627 1.00 70.62 133 LEU A CA 1
ATOM 1006 C C . LEU A 1 133 ? -18.419 7.135 4.669 1.00 70.62 133 LEU A C 1
ATOM 1008 O O . LEU A 1 133 ? -18.062 6.862 3.532 1.00 70.62 133 LEU A O 1
ATOM 1012 N N . LEU A 1 134 ? -18.474 8.392 5.114 1.00 69.31 134 LEU A N 1
ATOM 1013 C CA . LEU A 1 134 ? -18.107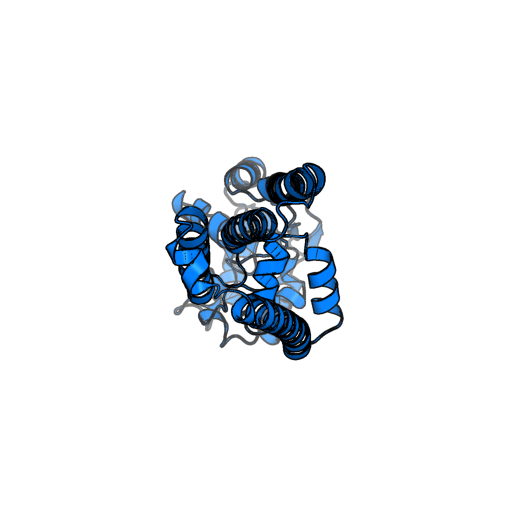 9.553 4.297 1.00 69.31 134 LEU A CA 1
ATOM 1014 C C . LEU A 1 134 ? -16.606 9.605 4.014 1.00 69.31 134 LEU A C 1
ATOM 1016 O O . LEU A 1 134 ? -16.215 9.928 2.898 1.00 69.31 134 LEU A O 1
ATOM 1020 N N . TYR A 1 135 ? -15.778 9.288 5.011 1.00 66.19 135 TYR A N 1
ATOM 1021 C CA . TYR A 1 135 ? -14.330 9.209 4.853 1.00 66.19 135 TYR A CA 1
ATOM 1022 C C . TYR A 1 135 ? -13.961 8.135 3.832 1.00 66.19 135 TYR A C 1
ATOM 1024 O O . TYR A 1 135 ? -13.240 8.439 2.888 1.00 66.19 135 TYR A O 1
ATOM 1032 N N . ARG A 1 136 ? -14.534 6.929 3.960 1.00 68.94 136 ARG A N 1
ATOM 1033 C CA . ARG A 1 136 ? -14.361 5.858 2.972 1.00 68.94 136 ARG A CA 1
ATOM 1034 C C . ARG A 1 136 ? -14.860 6.279 1.606 1.00 68.94 136 ARG A C 1
ATOM 1036 O O . ARG A 1 136 ? -14.087 6.245 0.678 1.00 68.94 136 ARG A O 1
ATOM 1043 N N . HIS A 1 137 ? -16.070 6.818 1.494 1.00 70.25 137 HIS A N 1
ATOM 1044 C CA . HIS A 1 137 ? -16.600 7.251 0.202 1.00 70.25 137 HIS A CA 1
ATOM 1045 C C . HIS A 1 137 ? -15.720 8.302 -0.497 1.00 70.25 137 HIS A C 1
ATOM 1047 O O . HIS A 1 137 ? -15.561 8.268 -1.715 1.00 70.25 137 HIS A O 1
ATOM 1053 N N . HIS A 1 138 ? -15.140 9.241 0.257 1.00 63.06 138 HIS A N 1
ATOM 1054 C CA . HIS A 1 138 ? -14.209 10.216 -0.307 1.00 63.06 138 HIS A CA 1
ATOM 1055 C C . HIS A 1 138 ? -12.883 9.573 -0.730 1.00 63.06 138 HIS A C 1
ATOM 1057 O O . HIS A 1 138 ? -12.331 9.960 -1.758 1.00 63.06 138 HIS A O 1
ATOM 1063 N N . HIS A 1 139 ? -12.393 8.599 0.041 1.00 64.69 139 HIS A N 1
ATOM 1064 C CA . HIS A 1 139 ? -11.183 7.850 -0.282 1.00 64.69 139 HIS A CA 1
ATOM 1065 C C . HIS A 1 139 ? -11.404 6.938 -1.496 1.00 64.69 139 HIS A C 1
ATOM 1067 O O . HIS A 1 139 ? -10.673 7.067 -2.467 1.00 64.69 139 HIS A O 1
ATOM 1073 N N . ASP A 1 140 ? -12.497 6.172 -1.511 1.00 66.62 140 ASP A N 1
ATOM 1074 C CA . ASP A 1 140 ? -12.950 5.323 -2.616 1.00 66.62 140 ASP A CA 1
ATOM 1075 C C . ASP A 1 140 ? -13.063 6.136 -3.914 1.00 66.62 140 ASP A C 1
ATOM 1077 O O . ASP A 1 140 ? -12.596 5.713 -4.961 1.00 66.62 140 ASP A O 1
ATOM 1081 N N . GLY A 1 141 ? -13.626 7.350 -3.867 1.00 65.81 141 GLY A N 1
ATOM 1082 C CA . GLY A 1 141 ? -13.699 8.211 -5.052 1.00 65.81 141 GLY A CA 1
ATOM 1083 C C . GLY A 1 141 ? -12.324 8.657 -5.563 1.00 65.81 141 GLY A C 1
ATOM 1084 O O . GLY A 1 141 ? -12.111 8.741 -6.771 1.00 65.81 141 GLY A O 1
ATOM 1085 N N . LEU A 1 142 ? -11.386 8.932 -4.657 1.00 64.50 142 LEU A N 1
ATOM 1086 C CA . LEU A 1 142 ? -10.023 9.360 -4.981 1.00 64.50 142 LEU A CA 1
ATOM 1087 C C . LEU A 1 142 ? -9.087 8.215 -5.381 1.00 64.50 142 LEU A C 1
ATOM 1089 O O . LEU A 1 142 ? -8.076 8.496 -6.031 1.00 64.50 142 LEU A O 1
ATOM 1093 N N . ASP A 1 143 ? -9.413 6.989 -4.982 1.00 68.38 143 ASP A N 1
ATOM 1094 C CA . ASP A 1 143 ? -8.646 5.776 -5.256 1.00 68.38 143 ASP A CA 1
ATOM 1095 C C . ASP A 1 143 ? -9.247 4.984 -6.423 1.00 68.38 143 ASP A C 1
ATOM 1097 O O . ASP A 1 143 ? -8.511 4.278 -7.096 1.00 68.38 143 ASP A O 1
ATOM 1101 N N . SER A 1 144 ? -10.524 5.206 -6.771 1.00 71.12 144 SER A N 1
ATOM 1102 C CA . SER A 1 144 ? -11.176 4.578 -7.935 1.00 71.12 144 SER A CA 1
ATOM 1103 C C . SER A 1 144 ? -10.490 4.880 -9.268 1.00 71.12 144 SER A C 1
ATOM 1105 O O . SER A 1 144 ? -10.586 4.112 -10.217 1.00 71.12 144 SER A O 1
ATOM 1107 N N . ILE A 1 145 ? -9.740 5.985 -9.361 1.00 74.19 145 ILE A N 1
ATOM 1108 C CA . ILE A 1 145 ? -8.902 6.279 -10.536 1.00 74.19 145 ILE A CA 1
ATOM 1109 C C . ILE A 1 145 ? -7.728 5.300 -10.689 1.00 74.19 145 ILE A C 1
ATOM 1111 O O . ILE A 1 145 ? -7.121 5.252 -11.756 1.00 74.19 145 ILE A O 1
ATOM 1115 N N . ASN A 1 146 ? -7.386 4.588 -9.615 1.00 79.88 146 ASN A N 1
ATOM 1116 C CA . ASN A 1 146 ? -6.374 3.544 -9.561 1.00 79.88 146 ASN A CA 1
ATOM 1117 C C . ASN A 1 146 ? -7.009 2.139 -9.591 1.00 79.88 146 ASN A C 1
ATOM 1119 O O . ASN A 1 146 ? -6.277 1.160 -9.466 1.00 79.88 146 ASN A O 1
ATOM 1123 N N . ASP A 1 147 ? -8.335 2.022 -9.760 1.00 82.75 147 ASP A N 1
ATOM 1124 C CA . ASP A 1 147 ? -8.975 0.724 -9.970 1.00 82.75 147 ASP A CA 1
ATOM 1125 C C . ASP A 1 147 ? -8.507 0.126 -11.309 1.00 82.75 147 ASP A C 1
ATOM 1127 O O . ASP A 1 147 ? -8.303 0.868 -12.279 1.00 82.75 147 ASP A O 1
ATOM 1131 N N . PRO A 1 148 ? -8.384 -1.208 -11.420 1.00 81.56 148 PRO A N 1
ATOM 1132 C CA . PRO A 1 148 ? -7.859 -1.836 -12.627 1.00 81.56 148 PRO A CA 1
ATOM 1133 C C . PRO A 1 148 ? -8.623 -1.458 -13.896 1.00 81.56 148 PRO A C 1
ATOM 1135 O O . PRO A 1 148 ? -8.000 -1.208 -14.915 1.00 81.56 148 PRO A O 1
ATOM 1138 N N . GLU A 1 149 ? -9.955 -1.362 -13.857 1.00 85.19 149 GLU A N 1
ATOM 1139 C CA . GLU A 1 149 ? -10.765 -1.089 -15.053 1.00 85.19 149 GLU A CA 1
ATOM 1140 C C . GLU A 1 149 ? -10.425 0.274 -15.709 1.00 85.19 149 GLU A C 1
ATOM 1142 O O . GLU A 1 149 ? -9.998 0.272 -16.867 1.00 85.19 149 GLU A O 1
ATOM 1147 N N . PRO A 1 150 ? -10.479 1.423 -15.001 1.00 87.44 150 PRO A N 1
ATOM 1148 C CA . PRO A 1 150 ? -10.000 2.699 -15.538 1.00 87.44 150 PRO A CA 1
ATOM 1149 C C . PRO A 1 150 ? -8.541 2.685 -16.007 1.00 87.44 150 PRO A C 1
ATOM 1151 O O . PRO A 1 150 ? -8.205 3.342 -16.995 1.00 87.44 150 PRO A O 1
ATOM 1154 N N . LEU A 1 151 ? -7.659 1.964 -15.309 1.00 90.06 151 LEU A N 1
ATOM 1155 C CA . LEU A 1 151 ? -6.243 1.882 -15.670 1.00 90.06 151 LEU A CA 1
ATOM 1156 C C . LEU A 1 151 ? -6.028 1.079 -16.958 1.00 90.06 151 LEU A C 1
ATOM 1158 O O . LEU A 1 151 ? -5.284 1.518 -17.837 1.00 90.06 151 LEU A O 1
ATOM 1162 N N . LEU A 1 152 ? -6.717 -0.051 -17.106 1.00 90.50 152 LEU A N 1
ATOM 1163 C CA . LEU A 1 152 ? -6.711 -0.870 -18.315 1.00 90.50 152 LEU A CA 1
ATOM 1164 C C . LEU A 1 152 ? -7.259 -0.084 -19.509 1.00 90.50 152 LEU A C 1
ATOM 1166 O O . LEU A 1 152 ? -6.677 -0.143 -20.589 1.00 90.50 152 LEU A O 1
ATOM 1170 N N . ASP A 1 153 ? -8.320 0.705 -19.326 1.00 90.00 153 ASP A N 1
ATOM 1171 C CA . ASP A 1 153 ? -8.848 1.585 -20.374 1.00 90.00 153 ASP A CA 1
ATOM 1172 C C . ASP A 1 153 ? -7.807 2.603 -20.853 1.00 90.00 153 ASP A C 1
ATOM 1174 O O . ASP A 1 153 ? -7.669 2.844 -22.055 1.00 90.00 153 ASP A O 1
ATOM 1178 N N . VAL A 1 154 ? -7.048 3.199 -19.928 1.00 90.50 154 VAL A N 1
ATOM 1179 C CA . VAL A 1 154 ? -5.956 4.120 -20.269 1.00 90.50 154 VAL A CA 1
ATOM 1180 C C . VAL A 1 154 ? -4.843 3.392 -21.021 1.00 90.50 154 VAL A C 1
ATOM 1182 O O . VAL A 1 154 ? -4.377 3.902 -22.038 1.00 90.50 154 VAL A O 1
ATOM 1185 N N . ILE A 1 155 ? -4.454 2.194 -20.576 1.00 92.06 155 ILE A N 1
ATOM 1186 C CA . ILE A 1 155 ? -3.449 1.360 -21.249 1.00 92.06 155 ILE A CA 1
ATOM 1187 C C . ILE A 1 155 ? -3.887 1.037 -22.679 1.00 92.06 155 ILE A C 1
ATOM 1189 O O . ILE A 1 155 ? -3.157 1.341 -23.618 1.00 92.06 155 ILE A O 1
ATOM 1193 N N . HIS A 1 156 ? -5.092 0.498 -22.866 1.00 90.00 156 HIS A N 1
ATOM 1194 C CA . HIS A 1 156 ? -5.606 0.124 -24.186 1.00 90.00 156 HIS A CA 1
ATOM 1195 C C . HIS A 1 156 ? -5.792 1.320 -25.124 1.00 90.00 156 HIS A C 1
ATOM 1197 O O . HIS A 1 156 ? -5.682 1.176 -26.342 1.00 90.00 156 HIS A O 1
ATOM 1203 N N . ARG A 1 157 ? -6.114 2.497 -24.577 1.00 91.62 157 ARG A N 1
ATOM 1204 C CA . ARG A 1 157 ? -6.320 3.716 -25.363 1.00 91.62 157 ARG A CA 1
ATOM 1205 C C . ARG A 1 157 ? -5.006 4.388 -25.754 1.00 91.62 157 ARG A C 1
ATOM 1207 O O . ARG A 1 157 ? -4.893 4.872 -26.880 1.00 91.62 157 ARG A O 1
ATOM 1214 N N . ASP A 1 158 ? -4.053 4.465 -24.827 1.00 92.50 158 ASP A N 1
ATOM 1215 C CA . ASP A 1 158 ? -2.893 5.351 -24.950 1.00 92.50 158 ASP A CA 1
ATOM 1216 C C . ASP A 1 158 ? -1.595 4.609 -25.314 1.00 92.50 158 ASP A C 1
ATOM 1218 O O . ASP A 1 158 ? -0.672 5.252 -25.831 1.00 92.50 158 ASP A O 1
ATOM 1222 N N . LEU A 1 159 ? -1.517 3.286 -25.104 1.00 92.50 159 LEU A N 1
ATOM 1223 C CA . LEU A 1 159 ? -0.388 2.445 -25.519 1.00 92.50 159 LEU A CA 1
ATOM 1224 C C . LEU A 1 159 ? -0.677 1.707 -26.832 1.00 92.50 159 LEU A C 1
ATOM 1226 O O . LEU A 1 159 ? -1.742 1.132 -27.043 1.00 92.50 159 LEU A O 1
ATOM 1230 N N . GLY A 1 160 ? 0.302 1.728 -27.736 1.00 89.50 160 GLY A N 1
ATOM 1231 C CA . GLY A 1 160 ? 0.299 0.934 -28.961 1.00 89.50 160 GLY A CA 1
ATOM 1232 C C . GLY A 1 160 ? 0.768 -0.505 -28.726 1.00 89.50 160 GLY A C 1
ATOM 1233 O O . GLY A 1 160 ? 1.374 -0.819 -27.710 1.00 89.50 160 GLY A O 1
ATOM 1234 N N . GLN A 1 161 ? 0.562 -1.374 -29.719 1.00 88.19 161 GLN A N 1
ATOM 1235 C CA . GLN A 1 161 ? 0.892 -2.810 -29.634 1.00 88.19 161 GLN A CA 1
ATOM 1236 C C . GLN A 1 161 ? 2.373 -3.125 -29.359 1.00 88.19 161 GLN A C 1
ATOM 1238 O O . GLN A 1 161 ? 2.687 -4.204 -28.876 1.00 88.19 161 GLN A O 1
ATOM 1243 N N . ASN A 1 162 ? 3.285 -2.208 -29.691 1.00 91.94 162 ASN A N 1
ATOM 1244 C CA . ASN A 1 162 ? 4.725 -2.375 -29.465 1.00 91.94 162 ASN A CA 1
ATOM 1245 C C . ASN A 1 162 ? 5.243 -1.525 -28.300 1.00 91.94 162 ASN A C 1
ATOM 1247 O O . ASN A 1 162 ? 6.451 -1.527 -28.051 1.00 91.94 162 ASN A O 1
ATOM 1251 N N . ASP A 1 163 ? 4.365 -0.753 -27.658 1.00 94.56 163 ASP A N 1
ATOM 1252 C CA . ASP A 1 163 ? 4.750 0.117 -26.560 1.00 94.56 163 ASP A CA 1
ATOM 1253 C C . ASP A 1 163 ? 4.960 -0.704 -25.290 1.00 94.56 163 ASP A C 1
ATOM 1255 O O . ASP A 1 163 ? 4.356 -1.758 -25.094 1.00 94.56 163 ASP A O 1
ATOM 1259 N N . LEU A 1 164 ? 5.828 -0.196 -24.425 1.00 94.94 164 LEU A N 1
ATOM 1260 C CA . LEU A 1 164 ? 6.185 -0.839 -23.173 1.00 94.94 164 LEU A CA 1
ATOM 1261 C C . LEU A 1 164 ? 6.154 0.194 -22.056 1.00 94.94 164 LEU A C 1
ATOM 1263 O O . LEU A 1 164 ? 6.555 1.341 -22.264 1.00 94.94 164 LEU A O 1
ATOM 1267 N N . PHE A 1 165 ? 5.704 -0.197 -20.869 1.00 96.12 165 PHE A N 1
ATOM 1268 C CA . PHE A 1 165 ? 5.872 0.620 -19.676 1.00 96.12 165 PHE A CA 1
ATOM 1269 C C . PHE A 1 165 ? 6.577 -0.154 -18.564 1.00 96.12 165 PHE A C 1
ATOM 1271 O O . PHE A 1 165 ? 6.332 -1.338 -18.363 1.00 96.12 165 PHE A O 1
ATOM 1278 N N . ILE A 1 166 ? 7.479 0.523 -17.859 1.00 97.06 166 ILE A N 1
ATOM 1279 C CA . ILE A 1 166 ? 8.366 -0.070 -16.859 1.00 97.06 166 ILE A CA 1
ATOM 1280 C C . ILE A 1 166 ? 8.020 0.494 -15.489 1.00 97.06 166 ILE A C 1
ATOM 1282 O O . ILE A 1 166 ? 7.950 1.715 -15.312 1.00 97.06 166 ILE A O 1
ATOM 1286 N N . VAL A 1 167 ? 7.840 -0.406 -14.529 1.00 96.50 167 VAL A N 1
ATOM 1287 C CA . VAL A 1 167 ? 7.583 -0.126 -13.113 1.00 96.50 167 VAL A CA 1
ATOM 1288 C C . VAL A 1 167 ? 8.646 -0.822 -12.264 1.00 96.50 167 VAL A C 1
ATOM 1290 O O . VAL A 1 167 ? 9.324 -1.737 -12.737 1.00 96.50 167 VAL A O 1
ATOM 1293 N N . LEU A 1 168 ? 8.842 -0.380 -11.020 1.00 94.88 168 LEU A N 1
ATOM 1294 C CA . LEU A 1 168 ? 9.875 -0.973 -10.172 1.00 94.88 168 LEU A CA 1
ATOM 1295 C C . LEU A 1 168 ? 9.523 -2.414 -9.785 1.00 94.88 168 LEU A C 1
ATOM 1297 O O . LEU A 1 168 ? 10.386 -3.279 -9.852 1.00 94.88 168 LEU A O 1
ATOM 1301 N N . GLY A 1 169 ? 8.266 -2.680 -9.444 1.00 92.50 169 GLY A N 1
ATOM 1302 C CA . GLY A 1 169 ? 7.802 -3.994 -9.010 1.00 92.50 169 GLY A CA 1
ATOM 1303 C C . GLY A 1 169 ? 6.278 -4.106 -8.984 1.00 92.50 169 GLY A C 1
ATOM 1304 O O . GLY A 1 169 ? 5.565 -3.127 -9.222 1.00 92.50 169 GLY A O 1
ATOM 1305 N N . ARG A 1 170 ? 5.783 -5.297 -8.659 1.00 90.94 170 ARG A N 1
ATOM 1306 C CA . ARG A 1 170 ? 4.378 -5.606 -8.362 1.00 90.94 170 ARG A CA 1
ATOM 1307 C C . ARG A 1 170 ? 4.042 -5.157 -6.944 1.00 90.94 170 ARG A C 1
ATOM 1309 O O . ARG A 1 170 ? 3.927 -5.958 -6.018 1.00 90.94 170 ARG A O 1
ATOM 1316 N N . ASP A 1 171 ? 3.976 -3.845 -6.741 1.00 86.12 171 ASP A N 1
ATOM 1317 C CA . ASP A 1 171 ? 3.772 -3.236 -5.423 1.00 86.12 171 ASP A CA 1
ATOM 1318 C C . ASP A 1 171 ? 2.905 -1.978 -5.489 1.00 86.12 171 ASP A C 1
ATOM 1320 O O . ASP A 1 171 ? 2.526 -1.487 -6.552 1.00 86.12 171 ASP A O 1
ATOM 1324 N N . TRP A 1 172 ? 2.607 -1.445 -4.314 1.00 83.44 172 TRP A N 1
ATOM 1325 C CA . TRP A 1 172 ? 2.007 -0.151 -4.119 1.00 83.44 172 TRP A CA 1
ATOM 1326 C C . TRP A 1 172 ? 3.035 0.961 -4.308 1.00 83.44 172 TRP A C 1
ATOM 1328 O O . TRP A 1 172 ? 3.811 1.283 -3.408 1.00 83.44 172 TRP A O 1
ATOM 1338 N N . TYR A 1 173 ? 2.989 1.618 -5.466 1.00 84.31 173 TYR A N 1
ATOM 1339 C CA . TYR A 1 173 ? 3.779 2.820 -5.729 1.00 84.31 173 TYR A CA 1
ATOM 1340 C C . TYR A 1 173 ? 2.867 4.005 -6.020 1.00 84.31 173 TYR A C 1
ATOM 1342 O O . TYR A 1 173 ? 1.922 3.908 -6.800 1.00 84.31 173 TYR A O 1
ATOM 1350 N N . ASN A 1 174 ? 3.141 5.143 -5.374 1.00 76.94 174 ASN A N 1
ATOM 1351 C CA . ASN A 1 174 ? 2.396 6.396 -5.552 1.00 76.94 174 ASN A CA 1
ATOM 1352 C C . ASN A 1 174 ? 0.860 6.249 -5.444 1.00 76.94 174 ASN A C 1
ATOM 1354 O O . ASN A 1 174 ? 0.102 6.979 -6.089 1.00 76.94 174 ASN A O 1
ATOM 1358 N N . GLY A 1 175 ? 0.403 5.332 -4.585 1.00 75.69 175 GLY A N 1
ATOM 1359 C CA . GLY A 1 175 ? -1.017 5.064 -4.347 1.00 75.69 175 GLY A CA 1
ATOM 1360 C C . GLY A 1 175 ? -1.691 4.208 -5.419 1.00 75.69 175 GLY A C 1
ATOM 1361 O O . GLY A 1 175 ? -2.913 4.249 -5.513 1.00 75.69 175 GLY A O 1
ATOM 1362 N N . MET A 1 176 ? -0.925 3.480 -6.231 1.00 82.62 176 MET A N 1
ATOM 1363 C CA . MET A 1 176 ? -1.435 2.516 -7.202 1.00 82.62 176 MET A CA 1
ATOM 1364 C C . MET A 1 176 ? -0.974 1.110 -6.860 1.00 82.62 176 MET A C 1
ATOM 1366 O O . MET A 1 176 ? 0.212 0.904 -6.622 1.00 82.62 176 MET A O 1
ATOM 1370 N N . ASP A 1 177 ? -1.908 0.166 -6.919 1.00 86.94 177 ASP A N 1
ATOM 1371 C CA . ASP A 1 177 ? -1.646 -1.262 -6.805 1.00 86.94 177 ASP A CA 1
ATOM 1372 C C . ASP A 1 177 ? -1.161 -1.831 -8.148 1.00 86.94 177 ASP A C 1
ATOM 1374 O O . ASP A 1 177 ? -1.962 -2.200 -9.015 1.00 86.94 177 ASP A O 1
ATOM 1378 N N . PHE A 1 178 ? 0.158 -1.859 -8.359 1.00 90.12 178 PHE A N 1
ATOM 1379 C CA . PHE A 1 178 ? 0.710 -2.460 -9.571 1.00 90.12 178 PHE A CA 1
ATOM 1380 C C . PHE A 1 178 ? 0.592 -3.983 -9.566 1.00 90.12 178 PHE A C 1
ATOM 1382 O O . PHE A 1 178 ? 0.562 -4.563 -10.643 1.00 90.12 178 PHE A O 1
ATOM 1389 N N . ASP A 1 179 ? 0.487 -4.640 -8.410 1.00 90.44 179 ASP A N 1
ATOM 1390 C CA . ASP A 1 179 ? 0.330 -6.096 -8.364 1.00 90.44 179 ASP A CA 1
ATOM 1391 C C . ASP A 1 179 ? -0.973 -6.513 -9.054 1.00 90.44 179 ASP A C 1
ATOM 1393 O O . ASP A 1 179 ? -0.955 -7.215 -10.070 1.00 90.44 179 ASP A O 1
ATOM 1397 N N . LEU A 1 180 ? -2.095 -5.941 -8.603 1.00 89.31 180 LEU A N 1
ATOM 1398 C CA . LEU A 1 180 ? -3.407 -6.210 -9.186 1.00 89.31 180 LEU A CA 1
ATOM 1399 C C . LEU A 1 180 ? -3.491 -5.777 -10.659 1.00 89.31 180 LEU A C 1
ATOM 1401 O O . LEU A 1 180 ? -4.061 -6.492 -11.488 1.00 89.31 180 LEU A O 1
ATOM 1405 N N . LEU A 1 181 ? -2.934 -4.610 -11.008 1.00 91.56 181 LEU A N 1
ATOM 1406 C CA . LEU A 1 181 ? -2.927 -4.132 -12.393 1.00 91.56 181 LEU A CA 1
ATOM 1407 C C . LEU A 1 181 ? -2.171 -5.093 -13.318 1.00 91.56 181 LEU A C 1
ATOM 1409 O O . LEU A 1 181 ? -2.665 -5.414 -14.403 1.00 91.56 181 LEU A O 1
ATOM 1413 N N . LEU A 1 182 ? -0.977 -5.531 -12.912 1.00 92.94 182 LEU A N 1
ATOM 1414 C CA . LEU A 1 182 ? -0.147 -6.406 -13.732 1.00 92.94 182 LEU A CA 1
ATOM 1415 C C . LEU A 1 182 ? -0.746 -7.811 -13.830 1.00 92.94 182 LEU A C 1
ATOM 1417 O O . LEU A 1 182 ? -0.782 -8.357 -14.927 1.00 92.94 182 LEU A O 1
ATOM 1421 N N . GLU A 1 183 ? -1.329 -8.349 -12.756 1.00 91.69 183 GLU A N 1
ATOM 1422 C CA . GLU A 1 183 ? -2.074 -9.616 -12.802 1.00 91.69 183 GLU A CA 1
ATOM 1423 C C . GLU A 1 183 ? -3.248 -9.571 -13.804 1.00 91.69 183 GLU A C 1
ATOM 1425 O O . GLU A 1 183 ? -3.458 -10.515 -14.580 1.00 91.69 183 GLU A O 1
ATOM 1430 N N . CYS A 1 184 ? -3.986 -8.454 -13.857 1.00 89.38 184 CYS A N 1
ATOM 1431 C CA . CYS A 1 184 ? -5.050 -8.270 -14.849 1.00 89.38 184 CYS A CA 1
ATOM 1432 C C . CYS A 1 184 ? -4.511 -8.286 -16.289 1.00 89.38 184 CYS A C 1
ATOM 1434 O O . CYS A 1 184 ? -5.128 -8.890 -17.170 1.00 89.38 184 CYS A O 1
ATOM 1436 N N . LEU A 1 185 ? -3.374 -7.629 -16.534 1.00 90.81 185 LEU A N 1
ATOM 1437 C CA . LEU A 1 185 ? -2.746 -7.577 -17.857 1.00 90.81 185 LEU A CA 1
ATOM 1438 C C . LEU A 1 185 ? -2.193 -8.940 -18.282 1.00 90.81 185 LEU A C 1
ATOM 1440 O O . LEU A 1 185 ? -2.379 -9.346 -19.428 1.00 90.81 185 LEU A O 1
ATOM 1444 N N . ASP A 1 186 ? -1.562 -9.667 -17.363 1.00 90.19 186 ASP A N 1
ATOM 1445 C CA . ASP A 1 186 ? -1.002 -10.992 -17.637 1.00 90.19 186 ASP A CA 1
ATOM 1446 C C . ASP A 1 186 ? -2.101 -11.988 -18.018 1.00 90.19 186 ASP A C 1
ATOM 1448 O O . ASP A 1 186 ? -1.964 -12.751 -18.977 1.00 90.19 186 ASP A O 1
ATOM 1452 N N . THR A 1 187 ? -3.242 -11.922 -17.325 1.00 86.94 187 THR A N 1
ATOM 1453 C CA . THR A 1 187 ? -4.420 -12.749 -17.624 1.00 86.94 187 THR A CA 1
ATOM 1454 C C . THR A 1 187 ? -4.974 -12.484 -19.032 1.00 86.94 187 THR A C 1
ATOM 1456 O O . THR A 1 187 ? -5.564 -13.378 -19.644 1.00 86.94 187 THR A O 1
ATOM 1459 N N . ALA A 1 188 ? -4.770 -11.281 -19.579 1.00 80.88 188 ALA A N 1
ATOM 1460 C CA . ALA A 1 188 ? -5.221 -10.905 -20.918 1.00 80.88 188 ALA A CA 1
ATOM 1461 C C . ALA A 1 188 ? -4.319 -11.431 -22.059 1.00 80.88 188 ALA A C 1
ATOM 1463 O O . ALA A 1 188 ? -4.751 -11.427 -23.213 1.00 80.88 188 ALA A O 1
ATOM 1464 N N . GLY A 1 189 ? -3.116 -11.938 -21.759 1.00 72.56 189 GLY A N 1
ATOM 1465 C CA . GLY A 1 189 ? -2.305 -12.755 -22.674 1.00 72.56 189 GLY A CA 1
ATOM 1466 C C . GLY A 1 189 ? -1.047 -12.104 -23.266 1.00 72.56 189 GLY A C 1
ATOM 1467 O O . GLY A 1 189 ? -0.126 -12.839 -23.608 1.00 72.56 189 GLY A O 1
ATOM 1468 N N . GLU A 1 190 ? -0.947 -10.773 -23.344 1.00 69.88 190 GLU A N 1
ATOM 1469 C CA . GLU A 1 190 ? 0.297 -10.054 -23.684 1.00 69.88 190 GLU A CA 1
ATOM 1470 C C . GLU A 1 190 ? 0.361 -8.731 -22.904 1.00 69.88 190 GLU A C 1
ATOM 1472 O O . GLU A 1 190 ? -0.304 -7.755 -23.251 1.00 69.88 190 GLU A O 1
ATOM 1477 N N . SER A 1 191 ? 1.160 -8.703 -21.831 1.00 83.06 191 SER A N 1
ATOM 1478 C CA . SER A 1 191 ? 1.313 -7.521 -20.980 1.00 83.06 191 SER A CA 1
ATOM 1479 C C . SER A 1 191 ? 2.384 -6.571 -21.543 1.00 83.06 191 SER A C 1
ATOM 1481 O O . SER A 1 191 ? 3.552 -6.968 -21.672 1.00 83.06 191 SER A O 1
ATOM 1483 N N . PRO A 1 192 ? 2.039 -5.304 -21.857 1.00 91.00 192 PRO A N 1
ATOM 1484 C CA . PRO A 1 192 ? 3.016 -4.276 -22.220 1.00 91.00 192 PRO A CA 1
ATOM 1485 C C . PRO A 1 192 ? 3.802 -3.765 -21.001 1.00 91.00 192 PRO A C 1
ATOM 1487 O O . PRO A 1 192 ? 4.635 -2.869 -21.134 1.00 91.00 192 PRO A O 1
ATOM 1490 N N . ALA A 1 193 ? 3.535 -4.293 -19.808 1.00 94.06 193 ALA A N 1
ATOM 1491 C CA . ALA A 1 193 ? 4.214 -3.904 -18.588 1.00 94.06 193 ALA A CA 1
ATOM 1492 C C . ALA A 1 193 ? 5.480 -4.725 -18.346 1.00 94.06 193 ALA A C 1
ATOM 1494 O O . ALA A 1 193 ? 5.549 -5.900 -18.708 1.00 94.06 193 ALA A O 1
ATOM 1495 N N . ARG A 1 194 ? 6.455 -4.116 -17.674 1.00 94.50 194 ARG A N 1
ATOM 1496 C CA . ARG A 1 194 ? 7.628 -4.789 -17.112 1.00 94.50 194 ARG A CA 1
ATOM 1497 C C . ARG A 1 194 ? 7.880 -4.311 -15.689 1.00 94.50 194 ARG A C 1
ATOM 1499 O O . ARG A 1 194 ? 8.073 -3.114 -15.474 1.00 94.50 194 ARG A O 1
ATOM 1506 N N . ALA A 1 195 ? 7.888 -5.233 -14.737 1.00 94.88 195 ALA A N 1
ATOM 1507 C CA . ALA A 1 195 ? 8.242 -5.005 -13.343 1.00 94.88 195 ALA A CA 1
ATOM 1508 C C . ALA A 1 195 ? 9.703 -5.414 -13.115 1.00 94.88 195 ALA A C 1
ATOM 1510 O O . ALA A 1 195 ? 10.034 -6.591 -13.192 1.00 94.88 195 ALA A O 1
ATOM 1511 N N . ILE A 1 196 ? 10.595 -4.455 -12.838 1.00 94.62 196 ILE A N 1
ATOM 1512 C CA . ILE A 1 196 ? 12.044 -4.728 -12.724 1.00 94.62 196 ILE A CA 1
ATOM 1513 C C . ILE A 1 196 ? 12.340 -5.802 -11.668 1.00 94.62 196 ILE A C 1
ATOM 1515 O O . ILE A 1 196 ? 13.104 -6.735 -11.925 1.00 94.62 196 ILE A O 1
ATOM 1519 N N . LEU A 1 197 ? 11.749 -5.663 -10.481 1.00 92.88 197 LEU A N 1
ATOM 1520 C CA . LEU A 1 197 ? 11.964 -6.571 -9.361 1.00 92.88 197 LEU A CA 1
ATOM 1521 C C . LEU A 1 197 ? 11.479 -7.983 -9.689 1.00 92.88 197 LEU A C 1
ATOM 1523 O O . LEU A 1 197 ? 12.242 -8.934 -9.554 1.00 92.88 197 LEU A O 1
ATOM 1527 N N . ASP A 1 198 ? 10.233 -8.106 -10.133 1.00 91.81 198 ASP A N 1
ATOM 1528 C CA . ASP A 1 198 ? 9.551 -9.393 -10.259 1.00 91.81 198 ASP A CA 1
ATOM 1529 C C . ASP A 1 198 ? 9.904 -10.129 -11.554 1.00 91.81 198 ASP A C 1
ATOM 1531 O O . ASP A 1 198 ? 10.096 -11.342 -11.521 1.00 91.81 198 ASP A O 1
ATOM 1535 N N . ASP A 1 199 ? 10.055 -9.408 -12.668 1.00 90.75 199 ASP A N 1
ATOM 1536 C CA . ASP A 1 199 ? 10.275 -10.017 -13.983 1.00 90.75 199 ASP A CA 1
ATOM 1537 C C . ASP A 1 199 ? 11.767 -10.232 -14.300 1.00 90.75 199 ASP A C 1
ATOM 1539 O O . ASP A 1 199 ? 12.083 -10.951 -15.244 1.00 90.75 199 ASP A O 1
ATOM 1543 N N . TYR A 1 200 ? 12.696 -9.613 -13.551 1.00 91.19 200 TYR A N 1
ATOM 1544 C CA . TYR A 1 200 ? 14.132 -9.702 -13.861 1.00 91.19 200 TYR A CA 1
ATOM 1545 C C . TYR A 1 200 ? 15.039 -9.937 -12.649 1.00 91.19 200 TYR A C 1
ATOM 1547 O O . TYR A 1 200 ? 15.936 -10.776 -12.707 1.00 91.19 200 TYR A O 1
ATOM 1555 N N . VAL A 1 201 ? 14.872 -9.182 -11.556 1.00 89.69 201 VAL A N 1
ATOM 1556 C CA . VAL A 1 201 ? 15.799 -9.258 -10.406 1.00 89.69 201 VAL A CA 1
ATOM 1557 C C . VAL A 1 201 ? 15.564 -10.516 -9.574 1.00 89.69 201 VAL A C 1
ATOM 1559 O O . VAL A 1 201 ? 16.518 -11.119 -9.088 1.00 89.69 201 VAL A O 1
ATOM 1562 N N . LEU A 1 202 ? 14.305 -10.898 -9.386 1.00 87.19 202 LEU A N 1
ATOM 1563 C CA . LEU A 1 202 ? 13.912 -12.062 -8.591 1.00 87.19 202 LEU A CA 1
ATOM 1564 C C . LEU A 1 202 ? 13.727 -13.319 -9.425 1.00 87.19 202 LEU A C 1
ATOM 1566 O O . LEU A 1 202 ? 13.563 -14.394 -8.846 1.00 87.19 202 LEU A O 1
ATOM 1570 N N . ASP A 1 203 ? 13.779 -13.195 -10.752 1.00 78.38 203 ASP A N 1
ATOM 1571 C CA . ASP A 1 203 ? 13.761 -14.340 -11.644 1.00 78.38 203 ASP A CA 1
ATOM 1572 C C . ASP A 1 203 ? 14.971 -15.247 -11.325 1.00 78.38 203 ASP A C 1
ATOM 1574 O O . ASP A 1 203 ? 16.128 -14.815 -11.456 1.00 78.38 203 ASP A O 1
ATOM 1578 N N . PRO A 1 204 ? 14.742 -16.505 -10.893 1.00 64.56 204 PRO A N 1
ATOM 1579 C CA . PRO A 1 204 ? 15.807 -17.458 -10.603 1.00 64.56 204 PRO A CA 1
ATOM 1580 C C . PRO A 1 204 ? 16.774 -17.679 -11.774 1.00 64.56 204 PRO A C 1
ATOM 1582 O O . PRO A 1 204 ? 17.923 -18.063 -11.539 1.00 64.56 204 PRO A O 1
ATOM 1585 N N . GLU A 1 205 ? 16.329 -17.451 -13.014 1.00 63.62 205 GLU A N 1
ATOM 1586 C CA . GLU A 1 205 ? 17.145 -17.583 -14.225 1.00 63.62 205 GLU A CA 1
ATOM 1587 C C . GLU A 1 205 ? 17.901 -16.282 -14.587 1.00 63.62 205 GLU A C 1
ATOM 1589 O O . GLU A 1 205 ? 18.930 -16.349 -15.264 1.00 63.62 205 GLU A O 1
ATOM 1594 N N . GLY A 1 206 ? 17.460 -15.120 -14.078 1.00 57.25 206 GLY A N 1
ATOM 1595 C CA . GLY A 1 206 ? 17.877 -13.776 -14.515 1.00 57.25 206 GLY A CA 1
ATOM 1596 C C . GLY A 1 206 ? 18.863 -13.020 -13.610 1.00 57.25 206 GLY A C 1
ATOM 1597 O O . GLY A 1 206 ? 19.447 -12.023 -14.036 1.00 57.25 206 GLY A O 1
ATOM 1598 N N . LEU A 1 207 ? 19.143 -13.488 -12.385 1.00 59.62 207 LEU A N 1
ATOM 1599 C CA . LEU A 1 207 ? 19.986 -12.766 -11.404 1.00 59.62 207 LEU A CA 1
ATOM 1600 C C . LEU A 1 207 ? 21.377 -12.336 -11.923 1.00 59.62 207 LEU A C 1
ATOM 1602 O O . LEU A 1 207 ? 21.927 -11.335 -11.460 1.00 59.62 207 LEU A O 1
ATOM 1606 N N . ALA A 1 208 ? 21.961 -13.072 -12.875 1.00 63.66 208 ALA A N 1
ATOM 1607 C CA . ALA A 1 208 ? 23.275 -12.760 -13.444 1.00 63.66 208 ALA A CA 1
ATOM 1608 C C . ALA A 1 208 ? 23.232 -11.814 -14.665 1.00 63.66 208 ALA A C 1
ATOM 1610 O O . ALA A 1 208 ? 24.266 -11.236 -15.005 1.00 63.66 208 ALA A O 1
ATOM 1611 N N . SER A 1 209 ? 22.073 -11.647 -15.314 1.00 80.88 209 SER A N 1
ATOM 1612 C CA . SER A 1 209 ? 21.917 -10.942 -16.600 1.00 80.88 209 SER A CA 1
ATOM 1613 C C . SER A 1 209 ? 20.785 -9.915 -16.639 1.00 80.88 209 SER A C 1
ATOM 1615 O O . SER A 1 209 ? 20.648 -9.240 -17.653 1.00 80.88 209 SER A O 1
ATOM 1617 N N . TRP A 1 210 ? 20.050 -9.702 -15.544 1.00 90.19 210 TRP A N 1
ATOM 1618 C CA . TRP A 1 210 ? 18.827 -8.887 -15.511 1.00 90.19 210 TRP A CA 1
ATOM 1619 C C . TRP A 1 210 ? 18.952 -7.514 -16.199 1.00 90.19 210 TRP A C 1
ATOM 1621 O O . TRP A 1 210 ? 18.042 -7.068 -16.895 1.00 90.19 210 TRP A O 1
ATOM 1631 N N . ARG A 1 211 ? 20.109 -6.842 -16.063 1.00 90.12 211 ARG A N 1
ATOM 1632 C CA . ARG A 1 211 ? 20.376 -5.545 -16.716 1.00 90.12 211 ARG A CA 1
ATOM 1633 C C . ARG A 1 211 ? 20.406 -5.655 -18.239 1.00 90.12 211 ARG A C 1
ATOM 1635 O O . ARG A 1 211 ? 19.944 -4.754 -18.938 1.00 90.12 211 ARG A O 1
ATOM 1642 N N . GLN A 1 212 ? 21.015 -6.726 -18.744 1.00 89.62 212 GLN A N 1
ATOM 1643 C CA . GLN A 1 212 ? 21.084 -7.017 -20.168 1.00 89.62 212 GLN A CA 1
ATOM 1644 C C . GLN A 1 212 ? 19.691 -7.350 -20.697 1.00 89.62 212 GLN A C 1
ATOM 1646 O O . GLN A 1 212 ? 19.301 -6.769 -21.706 1.00 89.62 212 GLN A O 1
ATOM 1651 N N . ASP A 1 213 ? 18.942 -8.194 -19.991 1.00 91.00 213 ASP A N 1
ATOM 1652 C CA . ASP A 1 213 ? 17.617 -8.662 -20.412 1.00 91.00 213 ASP A CA 1
ATOM 1653 C C . ASP A 1 213 ? 16.615 -7.498 -20.485 1.00 91.00 213 ASP A C 1
ATOM 1655 O O . ASP A 1 213 ? 15.976 -7.278 -21.517 1.00 91.00 213 ASP A O 1
ATOM 1659 N N . LEU A 1 214 ? 16.583 -6.642 -19.457 1.00 92.94 214 LEU A N 1
ATOM 1660 C CA . LEU A 1 214 ? 15.806 -5.399 -19.481 1.00 92.94 214 LEU A CA 1
ATOM 1661 C C . LEU A 1 214 ? 16.238 -4.484 -20.639 1.00 92.94 214 LEU A C 1
ATOM 1663 O O . LEU A 1 214 ? 15.410 -3.906 -21.346 1.00 92.94 214 LEU A O 1
ATOM 1667 N N . GLY A 1 215 ? 17.548 -4.344 -20.854 1.00 91.75 215 GLY A N 1
ATOM 1668 C CA . GLY A 1 215 ? 18.092 -3.540 -21.946 1.00 91.75 215 GLY A CA 1
ATOM 1669 C C . GLY A 1 215 ? 17.736 -4.078 -23.337 1.00 91.75 215 GLY A C 1
ATOM 1670 O O . GLY A 1 215 ? 17.546 -3.292 -24.270 1.00 91.75 215 GLY A O 1
ATOM 1671 N N . GLU A 1 216 ? 17.645 -5.397 -23.496 1.00 91.50 216 GLU A N 1
ATOM 1672 C CA . GLU A 1 216 ? 17.209 -6.061 -24.724 1.00 91.50 216 GLU A CA 1
ATOM 1673 C C . GLU A 1 216 ? 15.724 -5.827 -24.990 1.00 91.50 216 GLU A C 1
ATOM 1675 O O . GLU A 1 216 ? 15.387 -5.444 -26.112 1.00 91.50 216 GLU A O 1
ATOM 1680 N N . ASP A 1 217 ? 14.867 -5.929 -23.973 1.00 92.12 217 ASP A N 1
ATOM 1681 C CA . ASP A 1 217 ? 13.433 -5.640 -24.088 1.00 92.12 217 ASP A CA 1
ATOM 1682 C C . ASP A 1 217 ? 13.167 -4.182 -24.481 1.00 92.12 217 ASP A C 1
ATOM 1684 O O . ASP A 1 217 ? 12.418 -3.912 -25.429 1.00 92.12 217 ASP A O 1
ATOM 1688 N N . VAL A 1 218 ? 13.847 -3.233 -23.825 1.00 93.81 218 VAL A N 1
ATOM 1689 C CA . VAL A 1 218 ? 13.772 -1.803 -24.168 1.00 93.81 218 VAL A CA 1
ATOM 1690 C C . VAL A 1 218 ? 14.199 -1.579 -25.617 1.00 93.81 218 VAL A C 1
ATOM 1692 O O . VAL A 1 218 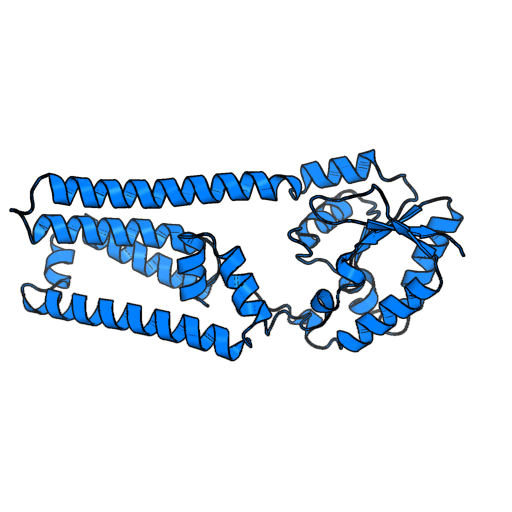? 13.494 -0.927 -26.392 1.00 93.81 218 VAL A O 1
ATOM 1695 N N . ARG A 1 219 ? 15.342 -2.144 -26.022 1.00 92.00 219 ARG A N 1
ATOM 1696 C CA . ARG A 1 219 ? 15.851 -1.999 -27.391 1.00 92.00 219 ARG A CA 1
ATOM 1697 C C . ARG A 1 219 ? 14.906 -2.631 -28.406 1.00 92.00 219 ARG A C 1
ATOM 1699 O O . ARG A 1 219 ? 14.683 -2.046 -29.463 1.00 92.00 219 ARG A O 1
ATOM 1706 N N . ALA A 1 220 ? 14.349 -3.798 -28.103 1.00 92.50 220 ALA A N 1
ATOM 1707 C CA . ALA A 1 220 ? 13.425 -4.502 -28.976 1.00 92.50 220 ALA A CA 1
ATOM 1708 C C . ALA A 1 220 ? 12.135 -3.699 -29.191 1.00 92.50 220 ALA A C 1
ATOM 1710 O O . ALA A 1 220 ? 11.694 -3.567 -30.334 1.00 92.50 220 ALA A O 1
ATOM 1711 N N . ALA A 1 221 ? 11.571 -3.105 -28.133 1.00 93.38 221 ALA A N 1
ATOM 1712 C CA . ALA A 1 221 ? 10.413 -2.217 -28.238 1.00 93.38 221 ALA A CA 1
ATOM 1713 C C . ALA A 1 221 ? 10.710 -1.009 -29.144 1.00 93.38 221 ALA A C 1
ATOM 1715 O O . ALA A 1 221 ? 9.973 -0.757 -30.100 1.00 93.38 221 ALA A O 1
ATOM 1716 N N . LEU A 1 222 ? 11.845 -0.335 -28.929 1.00 92.25 222 LEU A N 1
ATOM 1717 C CA . LEU A 1 222 ? 12.265 0.811 -29.744 1.00 92.25 222 LEU A CA 1
ATOM 1718 C C . LEU A 1 222 ? 12.505 0.434 -31.219 1.00 92.25 222 LEU A C 1
ATOM 1720 O O . LEU A 1 222 ? 12.091 1.163 -32.119 1.00 92.25 222 LEU A O 1
ATOM 1724 N N . VAL A 1 223 ? 13.133 -0.717 -31.494 1.00 92.88 223 VAL A N 1
ATOM 1725 C CA . VAL A 1 223 ? 13.379 -1.212 -32.866 1.00 92.88 223 VAL A CA 1
ATOM 1726 C C . VAL A 1 223 ? 12.076 -1.558 -33.589 1.00 92.88 223 VAL A C 1
ATOM 1728 O O . VAL A 1 223 ? 11.963 -1.314 -34.790 1.00 92.88 223 VAL A O 1
ATOM 1731 N N . ARG A 1 224 ? 11.067 -2.067 -32.871 1.00 92.50 224 ARG A N 1
ATOM 1732 C CA . ARG A 1 224 ? 9.710 -2.285 -33.406 1.00 92.50 224 ARG A CA 1
ATOM 1733 C C . ARG A 1 224 ? 8.930 -0.980 -33.635 1.00 92.50 224 ARG A C 1
ATOM 1735 O O . ARG A 1 224 ? 7.778 -1.029 -34.062 1.00 92.50 224 ARG A O 1
ATOM 1742 N N . GLY A 1 225 ? 9.539 0.178 -33.372 1.00 91.50 225 GLY A N 1
ATOM 1743 C CA . GLY A 1 225 ? 8.903 1.489 -33.477 1.00 91.50 225 GLY A CA 1
ATOM 1744 C C . GLY A 1 225 ? 7.941 1.799 -32.329 1.00 91.50 225 GLY A C 1
ATOM 1745 O O . GLY A 1 225 ? 7.140 2.723 -32.456 1.00 91.50 225 GLY A O 1
ATOM 1746 N N . GLY A 1 226 ? 7.994 1.026 -31.242 1.00 93.31 226 GLY A N 1
ATOM 1747 C CA . GLY A 1 226 ? 7.244 1.281 -30.019 1.00 93.31 226 GLY A CA 1
ATOM 1748 C C . GLY A 1 226 ? 7.885 2.368 -29.159 1.00 93.31 226 GLY A C 1
ATOM 1749 O O . GLY A 1 226 ? 9.065 2.703 -29.297 1.00 93.31 226 GLY A O 1
ATOM 1750 N N . ARG A 1 227 ? 7.090 2.922 -28.250 1.00 95.69 227 ARG A N 1
ATOM 1751 C CA . ARG A 1 227 ? 7.504 3.876 -27.218 1.00 95.69 227 ARG A CA 1
ATOM 1752 C C . ARG A 1 227 ? 7.746 3.131 -25.914 1.00 95.69 227 ARG A C 1
ATOM 1754 O O . ARG A 1 227 ? 7.010 2.205 -25.588 1.00 95.69 227 ARG A O 1
ATOM 1761 N N . VAL A 1 228 ? 8.745 3.565 -25.151 1.00 96.81 228 VAL A N 1
ATOM 1762 C CA . VAL A 1 228 ? 9.017 2.997 -23.828 1.00 96.81 228 VAL A CA 1
ATOM 1763 C C . VAL A 1 228 ? 8.790 4.059 -22.766 1.00 96.81 228 VAL A C 1
ATOM 1765 O O . VAL A 1 228 ? 9.421 5.116 -22.785 1.00 96.81 228 VAL A O 1
ATOM 1768 N N . PHE A 1 229 ? 7.877 3.771 -21.849 1.00 97.38 229 PHE A N 1
ATOM 1769 C CA . PHE A 1 229 ? 7.506 4.620 -20.732 1.00 97.38 229 PHE A CA 1
ATOM 1770 C C . PHE A 1 229 ? 8.105 4.068 -19.438 1.00 97.38 229 PHE A C 1
ATOM 1772 O O . PHE A 1 229 ? 8.106 2.869 -19.207 1.00 97.38 229 PHE A O 1
ATOM 1779 N N . VAL A 1 230 ? 8.614 4.930 -18.572 1.00 97.00 230 VAL A N 1
ATOM 1780 C CA . VAL A 1 230 ? 9.267 4.550 -17.316 1.00 97.00 230 VAL A CA 1
ATOM 1781 C C . VAL A 1 230 ? 8.588 5.306 -16.190 1.00 97.00 230 VAL A C 1
ATOM 1783 O O . VAL A 1 230 ? 8.478 6.532 -16.265 1.00 97.00 230 VAL A O 1
ATOM 1786 N N . ALA A 1 231 ? 8.090 4.598 -15.180 1.00 96.12 231 ALA A N 1
ATOM 1787 C CA . ALA A 1 231 ? 7.392 5.232 -14.072 1.00 96.12 231 ALA A CA 1
ATOM 1788 C C . ALA A 1 231 ? 8.333 6.162 -13.288 1.00 96.12 231 ALA A C 1
ATOM 1790 O O . ALA A 1 231 ? 9.529 5.905 -13.136 1.00 96.12 231 ALA A O 1
ATOM 1791 N N . SER A 1 232 ? 7.798 7.269 -12.782 1.00 94.00 232 SER A N 1
ATOM 1792 C CA . SER A 1 232 ? 8.602 8.294 -12.108 1.00 94.00 232 SER A CA 1
ATOM 1793 C C . SER A 1 232 ? 9.174 7.782 -10.786 1.00 94.00 232 SER A C 1
ATOM 1795 O O . SER A 1 232 ? 10.271 8.187 -10.397 1.00 94.00 232 SER A O 1
ATOM 1797 N N . HIS A 1 233 ? 8.468 6.867 -10.112 1.00 93.44 233 HIS A N 1
ATOM 1798 C CA . HIS A 1 233 ? 8.945 6.268 -8.863 1.00 93.44 233 HIS A CA 1
ATOM 1799 C C . HIS A 1 233 ? 10.256 5.481 -9.013 1.00 93.44 233 HIS A C 1
ATOM 1801 O O . HIS A 1 233 ? 10.990 5.380 -8.035 1.00 93.44 233 HIS A O 1
ATOM 1807 N N . LEU A 1 234 ? 10.630 5.011 -10.214 1.00 94.69 234 LEU A N 1
ATOM 1808 C CA . LEU A 1 234 ? 11.912 4.314 -10.416 1.00 94.69 234 LEU A CA 1
ATOM 1809 C C . LEU A 1 234 ? 13.126 5.172 -10.057 1.00 94.69 234 LEU A C 1
ATOM 1811 O O . LEU A 1 234 ? 14.186 4.632 -9.758 1.00 94.69 234 LEU A O 1
ATOM 1815 N N . PHE A 1 235 ? 12.982 6.495 -10.081 1.00 92.38 235 PHE A N 1
ATOM 1816 C CA . PHE A 1 235 ? 14.058 7.433 -9.766 1.00 92.38 235 PHE A CA 1
ATOM 1817 C C . PHE A 1 235 ? 13.931 8.024 -8.352 1.00 92.38 235 PHE A C 1
ATOM 1819 O O . PHE A 1 235 ? 14.713 8.894 -7.964 1.00 92.38 235 PHE A O 1
ATOM 1826 N N . SER A 1 236 ? 12.948 7.573 -7.568 1.00 90.81 236 SER A N 1
ATOM 1827 C CA . SER A 1 236 ? 12.754 7.995 -6.182 1.00 90.81 236 SER A CA 1
ATOM 1828 C C . SER A 1 236 ? 13.608 7.154 -5.241 1.00 90.81 236 SER A C 1
ATOM 1830 O O . SER A 1 236 ? 13.509 5.933 -5.240 1.00 90.81 236 SER A O 1
ATOM 1832 N N . ALA A 1 237 ? 14.399 7.800 -4.380 1.00 88.81 237 ALA A N 1
ATOM 1833 C CA . ALA A 1 237 ? 15.168 7.115 -3.335 1.00 88.81 237 ALA A CA 1
ATOM 1834 C C . ALA A 1 237 ? 14.276 6.250 -2.429 1.00 88.81 237 ALA A C 1
ATOM 1836 O O . ALA A 1 237 ? 14.599 5.099 -2.152 1.00 88.81 237 ALA A O 1
ATOM 1837 N N . ALA A 1 238 ? 13.115 6.798 -2.057 1.00 86.00 238 ALA A N 1
ATOM 1838 C CA . ALA A 1 238 ? 12.181 6.169 -1.132 1.00 86.00 238 ALA A CA 1
ATOM 1839 C C . ALA A 1 238 ? 11.649 4.820 -1.639 1.00 86.00 238 ALA A C 1
ATOM 1841 O O . ALA A 1 238 ? 11.279 3.977 -0.833 1.00 86.00 238 ALA A O 1
ATOM 1842 N N . SER A 1 239 ? 11.644 4.592 -2.956 1.00 89.44 239 SER A N 1
ATOM 1843 C CA . SER A 1 239 ? 11.205 3.325 -3.548 1.00 89.44 239 SER A CA 1
ATOM 1844 C C . SER A 1 239 ? 12.194 2.172 -3.337 1.00 89.44 239 SER A C 1
ATOM 1846 O O . SER A 1 239 ? 11.842 1.039 -3.636 1.00 89.44 239 SER A O 1
ATOM 1848 N N . TYR A 1 240 ? 13.405 2.439 -2.826 1.00 91.75 240 TYR A N 1
ATOM 1849 C CA . TYR A 1 240 ? 14.466 1.440 -2.635 1.00 91.75 240 TYR A CA 1
ATOM 1850 C C . TYR A 1 240 ? 14.992 1.338 -1.198 1.00 91.75 240 TYR A C 1
ATOM 1852 O O . TYR A 1 240 ? 15.706 0.387 -0.892 1.00 91.75 240 TYR A O 1
ATOM 1860 N N . ASP A 1 241 ? 14.701 2.308 -0.327 1.00 87.44 241 ASP A N 1
ATOM 1861 C CA . ASP A 1 241 ? 15.303 2.375 1.014 1.00 87.44 241 ASP A CA 1
ATOM 1862 C C . ASP A 1 241 ? 14.897 1.191 1.917 1.00 87.44 241 ASP A C 1
ATOM 1864 O O . ASP A 1 241 ? 15.684 0.770 2.765 1.00 87.44 241 ASP A O 1
ATOM 1868 N N . ASP A 1 242 ? 13.691 0.651 1.723 1.00 84.44 242 ASP A N 1
ATOM 1869 C CA . ASP A 1 242 ? 13.120 -0.463 2.491 1.00 84.44 242 ASP A CA 1
ATOM 1870 C C . ASP A 1 242 ? 12.236 -1.331 1.581 1.00 84.44 242 ASP A C 1
ATOM 1872 O O . ASP A 1 242 ? 11.009 -1.283 1.646 1.00 84.44 242 ASP A O 1
ATOM 1876 N N . LEU A 1 243 ? 12.862 -2.079 0.664 1.00 87.94 243 LEU A N 1
ATOM 1877 C CA . LEU A 1 243 ? 12.145 -2.873 -0.346 1.00 87.94 243 LEU A CA 1
ATOM 1878 C C . LEU A 1 243 ? 11.220 -3.926 0.273 1.00 87.94 243 LEU A C 1
ATOM 1880 O O . LEU A 1 243 ? 10.118 -4.142 -0.220 1.00 87.94 243 LEU A O 1
ATOM 1884 N N . ASP A 1 244 ? 11.646 -4.572 1.359 1.00 87.56 244 ASP A N 1
ATOM 1885 C CA . ASP A 1 244 ? 10.817 -5.551 2.065 1.00 87.56 244 ASP A CA 1
ATOM 1886 C C . ASP A 1 244 ? 9.764 -4.910 2.980 1.00 87.56 244 ASP A C 1
ATOM 1888 O O . ASP A 1 244 ? 8.965 -5.627 3.583 1.00 87.56 244 ASP A O 1
ATOM 1892 N N . GLN A 1 245 ? 9.744 -3.576 3.073 1.00 85.50 245 GLN A N 1
ATOM 1893 C CA . GLN A 1 245 ? 8.820 -2.782 3.883 1.00 85.50 245 GLN A CA 1
ATOM 1894 C C . GLN A 1 245 ? 8.846 -3.154 5.382 1.00 85.50 245 GLN A C 1
ATOM 1896 O O . GLN A 1 245 ? 7.883 -2.923 6.126 1.00 85.50 245 GLN A O 1
ATOM 1901 N N . SER A 1 246 ? 9.946 -3.751 5.860 1.00 84.12 246 SER A N 1
ATOM 1902 C CA . SER A 1 246 ? 10.081 -4.224 7.242 1.00 84.12 246 SER A CA 1
ATOM 1903 C C . SER A 1 246 ? 10.265 -3.087 8.252 1.00 84.12 246 SER A C 1
ATOM 1905 O O . SER A 1 246 ? 9.915 -3.230 9.436 1.00 84.12 246 SER A O 1
ATOM 1907 N N . ALA A 1 247 ? 10.785 -1.946 7.800 1.00 84.00 247 ALA A N 1
ATOM 1908 C CA . ALA A 1 247 ? 10.963 -0.726 8.571 1.00 84.00 247 ALA A CA 1
ATOM 1909 C C . ALA A 1 247 ? 9.802 0.270 8.410 1.00 84.00 247 ALA A C 1
ATOM 1911 O O . ALA A 1 247 ? 9.804 1.302 9.088 1.00 84.00 247 ALA A O 1
ATOM 1912 N N . ASP A 1 248 ? 8.775 -0.033 7.616 1.00 84.88 248 ASP A N 1
ATOM 1913 C CA . ASP A 1 248 ? 7.564 0.780 7.556 1.00 84.88 248 ASP A CA 1
ATOM 1914 C C . ASP A 1 248 ? 6.586 0.424 8.712 1.00 84.88 248 ASP A C 1
ATOM 1916 O O . ASP A 1 248 ? 6.015 -0.678 8.785 1.00 84.88 248 ASP A O 1
ATOM 1920 N N . PRO A 1 249 ? 6.344 1.343 9.677 1.00 84.38 249 PRO A N 1
ATOM 1921 C CA . PRO A 1 249 ? 5.390 1.100 10.762 1.00 84.38 249 PRO A CA 1
ATOM 1922 C C . PRO A 1 249 ? 3.927 1.083 10.292 1.00 84.38 249 PRO A C 1
ATOM 1924 O O . PRO A 1 249 ? 3.059 0.633 11.053 1.00 84.38 249 PRO A O 1
ATOM 1927 N N . PHE A 1 250 ? 3.679 1.576 9.081 1.00 85.94 250 PHE A N 1
ATOM 1928 C CA . PHE A 1 250 ? 2.398 1.789 8.423 1.00 85.94 250 PHE A CA 1
ATOM 1929 C C . PHE A 1 250 ? 2.090 0.725 7.365 1.00 85.94 250 PHE A C 1
ATOM 1931 O O . PHE A 1 250 ? 0.918 0.568 7.008 1.00 85.94 250 PHE A O 1
ATOM 1938 N N . CYS A 1 251 ? 3.090 -0.056 6.956 1.00 82.00 251 CYS A N 1
ATOM 1939 C CA . CYS A 1 251 ? 2.895 -1.189 6.069 1.00 82.00 251 CYS A CA 1
ATOM 1940 C C . CYS A 1 251 ? 2.243 -2.384 6.786 1.00 82.00 251 CYS A C 1
ATOM 1942 O O . CYS A 1 251 ? 2.630 -2.769 7.905 1.00 82.00 251 CYS A O 1
ATOM 1944 N N . GLU A 1 252 ? 1.235 -2.962 6.126 1.00 77.62 252 GLU A N 1
ATOM 1945 C CA . GLU A 1 252 ? 0.465 -4.112 6.596 1.00 77.62 252 GLU A CA 1
ATOM 1946 C C . GLU A 1 252 ? 1.306 -5.393 6.645 1.00 77.62 252 GLU A C 1
ATOM 1948 O O . GLU A 1 252 ? 1.270 -6.087 7.666 1.00 77.62 252 GLU A O 1
ATOM 1953 N N . TYR A 1 253 ? 2.127 -5.645 5.620 1.00 76.00 253 TYR A N 1
ATOM 1954 C CA . TYR A 1 253 ? 2.897 -6.878 5.460 1.00 76.00 253 TYR A CA 1
ATOM 1955 C C . TYR A 1 253 ? 4.309 -6.608 4.944 1.00 76.00 253 TYR A C 1
ATOM 1957 O O . TYR A 1 253 ? 4.492 -5.845 4.005 1.00 76.00 253 TYR A O 1
ATOM 1965 N N . ALA A 1 254 ? 5.301 -7.278 5.531 1.00 82.88 254 ALA A N 1
ATOM 1966 C CA . ALA A 1 254 ? 6.640 -7.291 4.956 1.00 82.88 254 ALA A CA 1
ATOM 1967 C C . ALA A 1 254 ? 6.685 -8.230 3.741 1.00 82.88 254 ALA A C 1
ATOM 1969 O O . ALA A 1 254 ? 5.975 -9.238 3.694 1.00 82.88 254 ALA A O 1
ATOM 1970 N N . ARG A 1 255 ? 7.543 -7.909 2.776 1.00 83.06 255 ARG A N 1
ATOM 1971 C CA . ARG A 1 255 ? 7.769 -8.689 1.559 1.00 83.06 255 ARG A CA 1
ATOM 1972 C C . ARG A 1 255 ? 9.072 -9.454 1.685 1.00 83.06 255 ARG A C 1
ATOM 1974 O O . ARG A 1 255 ? 10.104 -9.050 1.157 1.00 83.06 255 ARG A O 1
ATOM 1981 N N . ASP A 1 256 ? 9.011 -10.590 2.370 1.00 85.69 256 ASP A N 1
ATOM 1982 C CA . ASP A 1 256 ? 10.193 -11.402 2.685 1.00 85.69 256 ASP A CA 1
ATOM 1983 C C . ASP A 1 256 ? 11.010 -11.788 1.437 1.00 85.69 256 ASP A C 1
ATOM 1985 O O . ASP A 1 256 ? 12.230 -11.934 1.508 1.00 85.69 256 ASP A O 1
ATOM 1989 N N . GLN A 1 257 ? 10.360 -11.902 0.274 1.00 86.06 257 GLN A N 1
ATOM 1990 C CA . GLN A 1 257 ? 11.022 -12.192 -1.000 1.00 86.06 257 GLN A CA 1
ATOM 1991 C C . GLN A 1 257 ? 11.992 -11.089 -1.462 1.00 86.06 257 GLN A C 1
ATOM 1993 O O . GLN A 1 257 ? 12.926 -11.379 -2.204 1.00 86.06 257 GLN A O 1
ATOM 1998 N N . TYR A 1 258 ? 11.818 -9.845 -1.003 1.00 88.62 258 TYR A N 1
ATOM 1999 C CA . TYR A 1 258 ? 12.695 -8.715 -1.328 1.00 88.62 258 TYR A CA 1
ATOM 2000 C C . TYR A 1 258 ? 13.761 -8.460 -0.244 1.00 88.62 258 TYR A C 1
ATOM 2002 O O . TYR A 1 258 ? 14.681 -7.676 -0.466 1.00 88.62 258 TYR A O 1
ATOM 2010 N N . ALA A 1 259 ? 13.6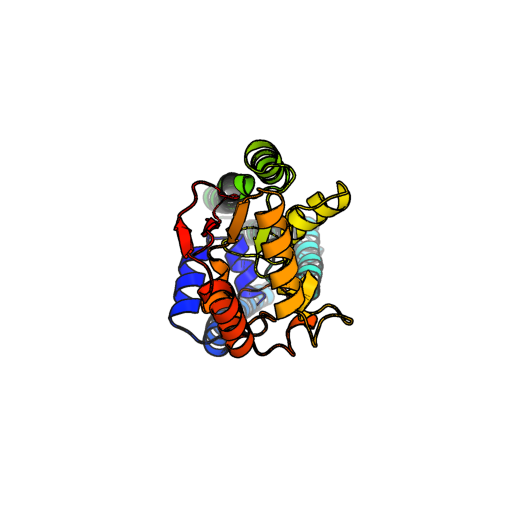95 -9.144 0.907 1.00 85.62 259 ALA A N 1
ATOM 2011 C CA . ALA A 1 259 ? 14.527 -8.865 2.088 1.00 85.62 259 ALA A CA 1
ATOM 2012 C C . ALA A 1 259 ? 16.040 -9.039 1.865 1.00 85.62 259 ALA A C 1
ATOM 2014 O O . ALA A 1 259 ? 16.858 -8.475 2.592 1.00 85.62 259 ALA A O 1
ATOM 2015 N N . ALA A 1 260 ? 16.433 -9.835 0.867 1.00 86.19 260 ALA A N 1
ATOM 2016 C CA . ALA A 1 260 ? 17.837 -10.063 0.529 1.00 86.19 260 ALA A CA 1
ATOM 2017 C C . ALA A 1 260 ? 18.409 -9.037 -0.470 1.00 86.19 260 ALA A C 1
ATOM 2019 O O . ALA A 1 260 ? 19.606 -9.088 -0.762 1.00 86.19 260 ALA A O 1
ATOM 2020 N N . LEU A 1 261 ? 17.583 -8.139 -1.016 1.00 89.12 261 LEU A N 1
ATOM 2021 C CA . LEU A 1 261 ? 17.998 -7.196 -2.051 1.00 89.12 261 LEU A CA 1
ATOM 2022 C C . LEU A 1 261 ? 18.661 -5.951 -1.449 1.00 89.12 261 LEU A C 1
ATOM 2024 O O . LEU A 1 261 ? 18.140 -5.320 -0.532 1.00 89.12 261 LEU A O 1
ATOM 2028 N N . ASP A 1 262 ? 19.800 -5.551 -2.018 1.00 89.81 262 ASP A N 1
ATOM 2029 C CA . ASP A 1 262 ? 20.433 -4.262 -1.722 1.00 89.81 262 ASP A CA 1
ATOM 2030 C C . ASP A 1 262 ? 19.747 -3.166 -2.551 1.00 89.81 262 ASP A C 1
ATOM 2032 O O . ASP A 1 262 ? 20.115 -2.906 -3.699 1.00 89.81 262 ASP A O 1
ATOM 2036 N N . GLY A 1 263 ? 18.723 -2.538 -1.970 1.00 91.81 263 GLY A N 1
ATOM 2037 C CA . GLY A 1 263 ? 17.954 -1.473 -2.615 1.00 91.81 263 GLY A CA 1
ATOM 2038 C C . GLY A 1 263 ? 18.807 -0.295 -3.109 1.00 91.81 263 GLY A C 1
ATOM 2039 O O . GLY A 1 263 ? 18.700 0.070 -4.282 1.00 91.81 263 GLY A O 1
ATOM 2040 N N . PRO A 1 264 ? 19.708 0.287 -2.294 1.00 92.75 264 PRO A N 1
ATOM 2041 C CA . PRO A 1 264 ? 20.623 1.335 -2.750 1.00 92.75 264 PRO A CA 1
ATOM 2042 C C . PRO A 1 264 ? 21.559 0.924 -3.896 1.00 92.75 264 PRO A C 1
ATOM 2044 O O . PRO A 1 264 ? 21.917 1.766 -4.727 1.00 92.75 264 PRO A O 1
ATOM 2047 N N . ALA A 1 265 ? 22.006 -0.335 -3.956 1.00 92.31 265 ALA A N 1
ATOM 2048 C CA . ALA A 1 265 ? 22.735 -0.840 -5.120 1.00 92.31 265 ALA A CA 1
ATOM 2049 C C . ALA A 1 265 ? 21.821 -0.970 -6.343 1.00 92.31 265 ALA A C 1
ATOM 2051 O O . ALA A 1 265 ? 22.163 -0.441 -7.399 1.00 92.31 265 ALA A O 1
ATOM 2052 N N . LEU A 1 266 ? 20.637 -1.563 -6.179 1.00 93.19 266 LEU A N 1
ATOM 2053 C CA . LEU A 1 266 ? 19.657 -1.718 -7.252 1.00 93.19 266 LEU A CA 1
ATOM 2054 C C . LEU A 1 266 ? 19.261 -0.370 -7.861 1.00 93.19 266 LEU A C 1
ATOM 2056 O O . LEU A 1 266 ? 19.216 -0.230 -9.080 1.00 93.19 266 LEU A O 1
ATOM 2060 N N . ARG A 1 267 ? 19.047 0.655 -7.033 1.00 95.00 267 ARG A N 1
ATOM 2061 C CA . ARG A 1 267 ? 18.748 2.008 -7.509 1.00 95.00 267 ARG A CA 1
ATOM 2062 C C . ARG A 1 267 ? 19.844 2.550 -8.422 1.00 95.00 267 ARG A C 1
ATOM 2064 O O . ARG A 1 267 ? 19.540 3.099 -9.476 1.00 95.00 267 ARG A O 1
ATOM 2071 N N . ARG A 1 268 ? 21.113 2.414 -8.018 1.00 93.44 268 ARG A N 1
ATOM 2072 C CA . ARG A 1 268 ? 22.254 2.870 -8.832 1.00 93.44 268 ARG A CA 1
ATOM 2073 C C . ARG A 1 268 ? 22.298 2.143 -10.168 1.00 93.44 268 ARG A C 1
ATOM 2075 O O . ARG A 1 268 ? 22.577 2.771 -11.182 1.00 93.44 268 ARG A O 1
ATOM 2082 N N . ASP A 1 269 ? 21.982 0.855 -10.166 1.00 92.62 269 ASP A N 1
ATOM 2083 C CA . ASP A 1 269 ? 21.946 0.041 -11.377 1.00 92.62 269 ASP A CA 1
ATOM 2084 C C . ASP A 1 269 ? 20.818 0.475 -12.323 1.00 92.62 269 ASP A C 1
ATOM 2086 O O . ASP A 1 269 ? 21.037 0.620 -13.525 1.00 92.62 269 ASP A O 1
ATOM 2090 N N . VAL A 1 270 ? 19.625 0.739 -11.784 1.00 94.12 270 VAL A N 1
ATOM 2091 C CA . VAL A 1 270 ? 18.483 1.271 -12.542 1.00 94.12 270 VAL A CA 1
ATOM 2092 C C . VAL A 1 270 ? 18.816 2.645 -13.137 1.00 94.12 270 VAL A C 1
ATOM 2094 O O . VAL A 1 270 ? 18.590 2.880 -14.326 1.00 94.12 270 VAL A O 1
ATOM 2097 N N . GLU A 1 271 ? 19.401 3.546 -12.342 1.00 93.94 271 GLU A N 1
ATOM 2098 C CA . GLU A 1 271 ? 19.850 4.863 -12.808 1.00 93.94 271 GLU A CA 1
ATOM 2099 C C . GLU A 1 271 ? 20.916 4.741 -13.913 1.00 93.94 271 GLU A C 1
ATOM 2101 O O . GLU A 1 271 ? 20.843 5.455 -14.915 1.00 93.94 271 GLU A O 1
ATOM 2106 N N . GLU A 1 272 ? 21.871 3.814 -13.779 1.00 92.75 272 GLU A N 1
ATOM 2107 C CA . GLU A 1 272 ? 22.915 3.558 -14.777 1.00 92.75 272 GLU A CA 1
ATOM 2108 C C . GLU A 1 272 ? 22.321 3.098 -16.117 1.00 92.75 272 GLU A C 1
ATOM 2110 O O . GLU A 1 272 ? 22.660 3.670 -17.157 1.00 92.75 272 GLU A O 1
ATOM 2115 N N . ILE A 1 273 ? 21.389 2.137 -16.109 1.00 91.69 273 ILE A N 1
ATOM 2116 C CA . ILE A 1 273 ? 20.722 1.642 -17.326 1.00 91.69 273 ILE A CA 1
ATOM 2117 C C . ILE A 1 273 ? 20.033 2.796 -18.060 1.00 91.69 273 ILE A C 1
ATOM 2119 O O . ILE A 1 273 ? 20.266 3.014 -19.255 1.00 91.69 273 ILE A O 1
ATOM 2123 N N . PHE A 1 274 ? 19.210 3.569 -17.347 1.00 93.50 274 PHE A N 1
ATOM 2124 C CA . PHE A 1 274 ? 18.421 4.629 -17.967 1.00 93.50 274 PHE A CA 1
ATOM 2125 C C . PHE A 1 274 ? 19.230 5.891 -18.298 1.00 93.50 274 PHE A C 1
ATOM 2127 O O . PHE A 1 274 ? 18.798 6.670 -19.147 1.00 93.50 274 PHE A O 1
ATOM 2134 N N . SER A 1 275 ? 20.432 6.062 -17.732 1.00 91.31 275 SER A N 1
ATOM 2135 C CA . SER A 1 275 ? 21.347 7.163 -18.079 1.00 91.31 275 SER A CA 1
ATOM 2136 C C . SER A 1 275 ? 21.814 7.142 -19.540 1.00 91.31 275 SER A C 1
ATOM 2138 O O . SER A 1 275 ? 22.226 8.170 -20.079 1.00 91.31 275 SER A O 1
ATOM 2140 N N . THR A 1 276 ? 21.722 5.984 -20.200 1.00 91.00 276 THR A N 1
ATOM 2141 C CA . THR A 1 276 ? 22.080 5.815 -21.616 1.00 91.00 276 THR A CA 1
ATOM 2142 C C . THR A 1 276 ? 21.032 6.378 -22.585 1.00 91.00 276 THR A C 1
ATOM 2144 O O . THR A 1 276 ? 21.291 6.473 -23.786 1.00 91.00 276 THR A O 1
ATOM 2147 N N . TYR A 1 277 ? 19.871 6.794 -22.072 1.00 91.88 277 TYR A N 1
ATOM 2148 C CA . TYR A 1 277 ? 18.750 7.322 -22.842 1.00 91.88 277 TYR A CA 1
ATOM 2149 C C . TYR A 1 277 ? 18.421 8.760 -22.445 1.00 91.88 277 TYR A C 1
ATOM 2151 O O . TYR A 1 277 ? 18.728 9.231 -21.348 1.00 91.88 277 TYR A O 1
ATOM 2159 N N . ARG A 1 278 ? 17.705 9.463 -23.324 1.00 92.94 278 ARG A N 1
ATOM 2160 C CA . ARG A 1 278 ? 17.108 10.752 -22.982 1.00 92.94 278 ARG A CA 1
ATOM 2161 C C . ARG A 1 278 ? 15.708 10.538 -22.412 1.00 92.94 278 ARG A C 1
ATOM 2163 O O . ARG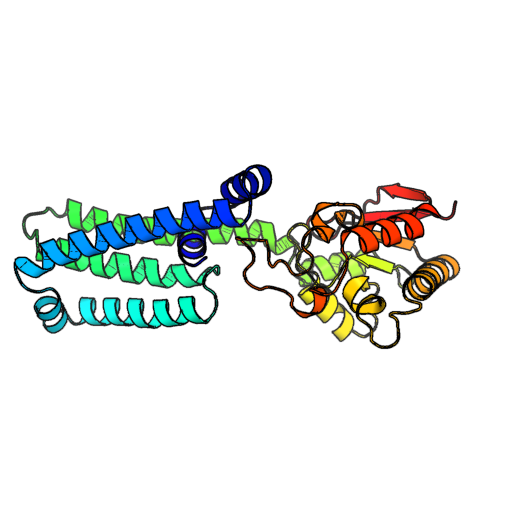 A 1 278 ? 14.781 10.234 -23.157 1.00 92.94 278 ARG A O 1
ATOM 2170 N N . LEU A 1 279 ? 15.552 10.766 -21.111 1.00 93.69 279 LEU A N 1
ATOM 2171 C CA . LEU A 1 279 ? 14.254 10.765 -20.433 1.00 93.69 279 LEU A CA 1
ATOM 2172 C C . LEU A 1 279 ? 13.514 12.087 -20.684 1.00 93.69 279 LEU A C 1
ATOM 2174 O O . LEU A 1 279 ? 14.026 13.167 -20.378 1.00 93.69 279 LEU A O 1
ATOM 2178 N N . VAL A 1 280 ? 12.310 12.012 -21.251 1.00 94.88 280 VAL A N 1
ATOM 2179 C CA . VAL A 1 280 ? 11.466 13.178 -21.556 1.00 94.88 280 VAL A CA 1
ATOM 2180 C C . VAL A 1 280 ? 10.133 13.058 -20.813 1.00 94.88 280 VAL A C 1
ATOM 2182 O O . VAL A 1 280 ? 9.566 11.970 -20.782 1.00 94.88 280 VAL A O 1
ATOM 2185 N N . PRO A 1 281 ? 9.589 14.143 -20.231 1.00 93.38 281 PRO A N 1
ATOM 2186 C CA . PRO A 1 281 ? 8.251 14.109 -19.645 1.00 93.38 281 PRO A CA 1
ATOM 2187 C C . PRO A 1 281 ? 7.200 13.608 -20.645 1.00 93.38 281 PRO A C 1
ATOM 2189 O O . PRO A 1 281 ? 7.119 14.130 -21.759 1.00 93.38 281 PRO A O 1
ATOM 2192 N N . SER A 1 282 ? 6.393 12.624 -20.240 1.00 92.62 282 SER A N 1
ATOM 2193 C CA . SER A 1 282 ? 5.283 12.096 -21.038 1.00 92.62 282 SER A CA 1
ATOM 2194 C C . SER A 1 282 ? 3.935 12.618 -20.535 1.00 92.62 282 SER A C 1
ATOM 2196 O O . SER A 1 282 ? 3.778 12.987 -19.369 1.00 92.62 282 SER A O 1
ATOM 2198 N N . SER A 1 283 ? 2.939 12.636 -21.423 1.00 91.19 283 SER A N 1
ATOM 2199 C CA . SER A 1 283 ? 1.531 12.798 -21.045 1.00 91.19 283 SER A CA 1
ATOM 2200 C C . SER A 1 283 ? 0.892 11.490 -20.572 1.00 91.19 283 SER A C 1
ATOM 2202 O O . SER A 1 283 ? -0.207 11.534 -20.026 1.00 91.19 283 SER A O 1
ATOM 2204 N N . PHE A 1 284 ? 1.551 10.346 -20.792 1.00 93.38 284 PHE A N 1
ATOM 2205 C CA . PHE A 1 284 ? 1.081 9.046 -20.322 1.00 93.38 284 PHE A CA 1
ATOM 2206 C C . PHE A 1 284 ? 1.107 8.992 -18.793 1.00 93.38 284 PHE A C 1
ATOM 2208 O O . PHE A 1 284 ? 2.102 9.349 -18.151 1.00 93.38 284 PHE A O 1
ATOM 2215 N N . ARG A 1 285 ? -0.020 8.579 -18.218 1.00 91.44 285 ARG A N 1
ATOM 2216 C CA . ARG A 1 285 ? -0.243 8.482 -16.779 1.00 91.44 285 ARG A CA 1
ATOM 2217 C C . ARG A 1 285 ? -1.140 7.299 -16.500 1.00 91.44 285 ARG A C 1
ATOM 2219 O O . ARG A 1 285 ? -2.097 7.089 -17.232 1.00 91.44 285 ARG A O 1
ATOM 2226 N N . LEU A 1 286 ? -0.874 6.609 -15.407 1.00 89.69 286 LEU A N 1
ATOM 2227 C CA . LEU A 1 286 ? -1.780 5.616 -14.852 1.00 89.69 286 LEU A CA 1
ATOM 2228 C C . LEU A 1 286 ? -2.178 6.146 -13.481 1.00 89.69 286 LEU A C 1
ATOM 2230 O O . LEU A 1 286 ? -1.307 6.427 -12.664 1.00 89.69 286 LEU A O 1
ATOM 2234 N N . GLY A 1 287 ? -3.467 6.408 -13.265 1.00 86.94 287 GLY A N 1
ATOM 2235 C CA . GLY A 1 287 ? -3.947 7.006 -12.022 1.00 86.94 287 GLY A CA 1
ATOM 2236 C C . GLY A 1 287 ? -3.161 8.264 -11.624 1.00 86.94 287 GLY A C 1
ATOM 2237 O O . GLY A 1 287 ? -3.183 9.282 -12.326 1.00 86.94 287 GLY A O 1
ATOM 2238 N N . ARG A 1 288 ? -2.439 8.193 -10.497 1.00 85.50 288 ARG A N 1
ATOM 2239 C CA . ARG A 1 288 ? -1.536 9.266 -10.031 1.00 85.50 288 ARG A CA 1
ATOM 2240 C C . ARG A 1 288 ? -0.083 9.127 -10.487 1.00 85.50 288 ARG A C 1
ATOM 2242 O O . ARG A 1 288 ? 0.659 10.106 -10.393 1.00 85.50 288 ARG A O 1
ATOM 2249 N N . GLU A 1 289 ? 0.322 7.964 -10.984 1.00 90.75 289 GLU A N 1
ATOM 2250 C CA . GLU A 1 289 ? 1.682 7.728 -11.461 1.00 90.75 289 GLU A CA 1
ATOM 2251 C C . GLU A 1 289 ? 1.931 8.464 -12.781 1.00 90.75 289 GLU A C 1
ATOM 2253 O O . GLU A 1 289 ? 1.172 8.361 -13.751 1.00 90.75 289 GLU A O 1
ATOM 2258 N N . GLY A 1 290 ? 3.034 9.210 -12.817 1.00 92.00 290 GLY A N 1
ATOM 2259 C CA . GLY A 1 290 ? 3.530 9.846 -14.028 1.00 92.00 290 GLY A CA 1
ATOM 2260 C C . GLY A 1 290 ? 4.596 8.992 -14.696 1.00 92.00 290 GLY A C 1
ATOM 2261 O O . GLY A 1 290 ? 5.423 8.392 -14.016 1.00 92.00 290 GLY A O 1
ATOM 2262 N N . PHE A 1 291 ? 4.639 9.008 -16.024 1.00 95.69 291 PHE A N 1
ATOM 2263 C CA . PHE A 1 291 ? 5.675 8.312 -16.778 1.00 95.69 291 PHE A CA 1
ATOM 2264 C C . PHE A 1 291 ? 6.591 9.282 -17.531 1.00 95.69 291 PHE A C 1
ATOM 2266 O O . PHE A 1 291 ? 6.188 10.363 -17.970 1.00 95.69 291 PHE A O 1
ATOM 2273 N N . LEU A 1 292 ? 7.844 8.871 -17.695 1.00 96.44 292 LEU A N 1
ATOM 2274 C CA . LEU A 1 292 ? 8.834 9.481 -18.574 1.00 96.44 292 LEU A CA 1
ATOM 2275 C C . LEU A 1 292 ? 8.964 8.620 -19.831 1.00 96.44 292 LEU A C 1
ATOM 2277 O O . LEU A 1 292 ? 8.969 7.401 -19.746 1.00 96.44 292 LEU A O 1
ATOM 2281 N N . GLU A 1 293 ? 9.069 9.235 -21.000 1.00 96.50 293 GLU A N 1
ATOM 2282 C CA . GLU A 1 293 ? 9.333 8.533 -22.255 1.00 96.50 293 GLU A CA 1
ATOM 2283 C C . GLU A 1 293 ? 10.846 8.428 -22.475 1.00 96.50 293 GLU A C 1
ATOM 2285 O O . GLU A 1 293 ? 11.563 9.435 -22.411 1.00 96.50 293 GLU A O 1
ATOM 2290 N N . LEU A 1 294 ? 11.330 7.220 -22.761 1.00 94.81 294 LEU A N 1
ATOM 2291 C CA . LEU A 1 294 ? 12.696 7.002 -23.221 1.00 94.81 294 LEU A CA 1
ATOM 2292 C C . LEU A 1 294 ? 12.804 7.369 -24.693 1.00 94.81 294 LEU A C 1
ATOM 2294 O O . LEU A 1 294 ? 12.095 6.834 -25.546 1.00 94.81 294 LEU A O 1
ATOM 2298 N N . ARG A 1 295 ? 13.763 8.237 -25.002 1.00 87.94 295 ARG A N 1
ATOM 2299 C CA . ARG A 1 295 ? 14.187 8.507 -26.372 1.00 87.94 295 ARG A CA 1
ATOM 2300 C C . ARG A 1 295 ? 15.616 8.048 -26.569 1.00 87.94 295 ARG A C 1
ATOM 2302 O O . ARG A 1 295 ? 16.460 8.226 -25.688 1.00 87.94 295 ARG A O 1
ATOM 2309 N N . ALA A 1 296 ? 15.868 7.474 -27.744 1.00 74.44 296 ALA A N 1
ATOM 2310 C CA . ALA A 1 296 ? 17.227 7.237 -28.201 1.00 74.44 296 ALA A CA 1
ATOM 2311 C C . ALA A 1 296 ? 18.030 8.556 -28.122 1.00 74.44 296 ALA A C 1
ATOM 2313 O O . ALA A 1 296 ? 17.440 9.622 -28.348 1.00 74.44 296 ALA A O 1
ATOM 2314 N N . PRO A 1 297 ? 19.316 8.491 -27.735 1.00 63.34 297 PRO A N 1
ATOM 2315 C CA . PRO A 1 297 ? 20.166 9.667 -27.567 1.00 63.34 297 PRO A CA 1
ATOM 2316 C C . PRO A 1 297 ? 20.282 10.527 -28.834 1.00 63.34 297 PRO A C 1
ATOM 2318 O O . PRO A 1 297 ? 20.249 9.967 -29.954 1.00 63.34 297 PRO A O 1
#